Protein AF-A0A9P9JRC8-F1 (afdb_monomer)

Secondary structure (DSSP, 8-state):
---SS--EEE--S-EETHHHHTTTTSSEEEEE-GGG-TT-SS---S----EE-GGGGGT----TTHHHHHHHHHHHHHHHHHHHH--EE-TT-GGGTTS-SEEESSHHHHHHHHHHHHHHHHHHS-HHHHHHHHHHHHT--SSHHHHHHHHHHHHHHHHHSHHHHHHHHHHHTTS-------HHHH--TT-S-SPPPP---HHHHHHSSS-----

Mean predicted aligned error: 7.69 Å

InterPro domains:
  IPR001753 Enoyl-CoA hydratase/isomerase-like domain [PF00378] (42-181)
  IPR029045 ClpP/crotonase-like domain superfamily [SSF52096] (5-181)
  IPR051053 Enoyl-CoA hydratase/isomerase and chromodomain-containing protein [PTHR43684] (7-175)

Solvent-accessible surface area (backbone atoms only — not comparable to full-atom values): 12619 Å² total; per-residue (Å²): 109,88,63,77,64,89,40,76,44,58,44,82,54,66,31,50,37,66,63,37,30,65,52,53,56,41,75,43,30,35,28,38,30,79,92,62,29,88,75,72,77,86,67,96,63,91,78,54,54,34,39,30,38,34,38,55,75,73,76,44,75,84,51,71,61,29,79,65,42,46,33,74,41,37,34,60,69,31,38,50,51,39,34,75,66,21,50,68,38,47,72,84,36,77,64,45,46,64,62,52,78,49,70,31,49,40,60,82,49,18,57,59,50,51,52,51,53,52,51,47,43,73,60,75,46,50,61,50,57,55,39,52,56,50,46,52,66,77,67,50,70,84,43,71,68,52,36,49,72,55,50,50,63,41,49,57,41,43,66,72,28,68,40,46,50,36,39,55,52,17,60,80,66,76,47,81,41,77,63,72,60,44,63,96,80,62,52,36,89,62,62,78,84,64,84,81,81,78,84,73,55,78,74,60,61,58,70,72,69,70,82,82,76,92,129

pLDDT: mean 87.68, std 15.87, range [34.38, 98.19]

Foldseek 3Di:
DLDLFAFEAQDLFDAEACSQLQCLPGDAYEEAAPVQAPPPPDDPDPTARWYAHLQVVVPHDDDSCCVVRVCVQQNPVLVCVRHVVRGIDHCPDNSNHRVHPDHHNDSVVRVVVSVVVVVCCQFAHASLCVNVVVCLVVVPPPDPVSSCVQVVQQVVLVCVFPQVVQVVVCVVVVHGGDHDDDCVPGHRPCPPVDDDDDPDDPVVVVVVPPPPDDD

Organism: Fusarium solani (NCBI:txid169388)

Radius of gyration: 22.23 Å; Cα contacts (8 Å, |Δi|>4): 268; chains: 1; bounding box: 48×67×64 Å

Sequence (215 aa):
YNCYGLVIVAYNGLSVGIGMTSTLAASIRYMFSETNSAARELTIAPHKTEFGFPLSRIGITMESCSSLFLPRMVGYSNATYLLSTGKTYPAESAVLHGLFAELMPEQKDVLPRAIELAQDILTNVSLMAVHINRQLMWRNPGSAEGTHLVDSPLLYDMFGGKDHLEFKKAFFSKRKPAFNDVLSRDAPRTCPWWNELSVQTKSNMKAQGSNTSKL

Structure (mmCIF, N/CA/C/O backbone):
data_AF-A0A9P9JRC8-F1
#
_entry.id   AF-A0A9P9JRC8-F1
#
loop_
_atom_site.group_PDB
_atom_site.id
_atom_site.type_symbol
_atom_site.label_atom_id
_atom_site.label_alt_id
_atom_site.label_comp_id
_atom_site.label_asym_id
_atom_site.label_entity_id
_atom_site.label_seq_id
_atom_site.pdbx_PDB_ins_code
_atom_site.Cartn_x
_atom_site.Cartn_y
_atom_site.Cartn_z
_atom_site.occupancy
_atom_site.B_iso_or_equiv
_atom_site.auth_seq_id
_atom_site.auth_comp_id
_atom_site.auth_asym_id
_atom_site.auth_atom_id
_atom_site.pdbx_PDB_model_num
ATOM 1 N N . TYR A 1 1 ? 2.266 9.287 -0.945 1.00 71.88 1 TYR A N 1
ATOM 2 C CA . TYR A 1 1 ? 1.942 8.213 -1.915 1.00 71.88 1 TYR A CA 1
ATOM 3 C C . TYR A 1 1 ? 2.972 8.080 -3.037 1.00 71.88 1 TYR A C 1
ATOM 5 O O . TYR A 1 1 ? 3.172 6.958 -3.481 1.00 71.88 1 TYR A O 1
ATOM 13 N N . ASN A 1 2 ? 3.616 9.164 -3.495 1.00 80.19 2 ASN A N 1
ATOM 14 C CA . ASN A 1 2 ? 4.646 9.131 -4.547 1.00 80.19 2 ASN A CA 1
ATOM 15 C C . ASN A 1 2 ? 6.085 9.041 -3.993 1.00 80.19 2 ASN A C 1
ATOM 17 O O . ASN A 1 2 ? 7.017 9.577 -4.578 1.00 80.19 2 ASN A O 1
ATOM 21 N N . CYS A 1 3 ? 6.260 8.435 -2.818 1.00 80.50 3 CYS A N 1
ATOM 22 C CA . CYS A 1 3 ? 7.585 8.242 -2.236 1.00 80.50 3 CYS A CA 1
ATOM 23 C C . CYS A 1 3 ? 8.362 7.224 -3.079 1.00 80.50 3 CYS A C 1
ATOM 25 O O . CYS A 1 3 ? 7.789 6.227 -3.522 1.00 80.50 3 CYS A O 1
ATOM 27 N N . TYR A 1 4 ? 9.657 7.470 -3.284 1.00 77.44 4 TYR A N 1
ATOM 28 C CA . TYR A 1 4 ? 10.522 6.538 -4.007 1.00 77.44 4 TYR A CA 1
ATOM 29 C C . TYR A 1 4 ? 10.825 5.282 -3.189 1.00 77.44 4 TYR A C 1
ATOM 31 O O . TYR A 1 4 ? 10.836 4.186 -3.742 1.00 77.44 4 TYR A O 1
ATOM 39 N N . GLY A 1 5 ? 10.995 5.445 -1.874 1.00 81.38 5 GLY A N 1
ATOM 40 C CA . GLY A 1 5 ? 11.152 4.346 -0.928 1.00 81.38 5 GLY A CA 1
ATOM 41 C C . GLY A 1 5 ? 9.822 3.755 -0.462 1.00 81.38 5 GLY A C 1
ATOM 42 O O . GLY A 1 5 ? 8.780 4.421 -0.450 1.00 81.38 5 GLY A O 1
ATOM 43 N N . LEU A 1 6 ? 9.887 2.496 -0.034 1.00 88.00 6 LEU A N 1
ATOM 44 C CA . LEU A 1 6 ? 8.796 1.823 0.655 1.00 88.00 6 LEU A CA 1
ATOM 45 C C . LEU A 1 6 ? 8.547 2.493 2.013 1.00 88.00 6 LEU A C 1
ATOM 47 O O . LEU A 1 6 ? 9.480 2.753 2.768 1.00 88.00 6 LEU A O 1
ATOM 51 N N . VAL A 1 7 ? 7.280 2.745 2.335 1.00 93.69 7 VAL A N 1
ATOM 52 C CA . VAL A 1 7 ? 6.871 3.280 3.642 1.00 93.69 7 VAL A CA 1
ATOM 53 C C . VAL A 1 7 ? 6.179 2.169 4.422 1.00 93.69 7 VAL A C 1
ATOM 55 O O . VAL A 1 7 ? 5.137 1.677 3.976 1.00 93.69 7 VAL A O 1
ATOM 58 N N . ILE A 1 8 ? 6.757 1.793 5.563 1.00 96.12 8 ILE A N 1
ATOM 59 C CA . ILE A 1 8 ? 6.201 0.832 6.522 1.00 96.12 8 ILE A CA 1
ATOM 60 C C . ILE A 1 8 ? 5.685 1.621 7.727 1.00 96.12 8 ILE A C 1
ATOM 62 O O . ILE A 1 8 ? 6.393 2.473 8.260 1.00 96.12 8 ILE A O 1
ATOM 66 N N . VAL A 1 9 ? 4.451 1.354 8.145 1.00 96.62 9 VAL A N 1
ATOM 67 C CA . VAL A 1 9 ? 3.826 1.984 9.314 1.00 96.62 9 VAL A CA 1
ATOM 68 C C . VAL A 1 9 ? 3.656 0.933 10.401 1.00 96.62 9 VAL A C 1
ATOM 70 O O . VAL A 1 9 ? 2.952 -0.054 10.202 1.00 96.62 9 VAL A O 1
ATOM 73 N N . ALA A 1 10 ? 4.290 1.160 11.546 1.00 96.06 10 ALA A N 1
ATOM 74 C CA . ALA A 1 10 ? 4.112 0.375 12.760 1.00 96.06 10 ALA A CA 1
ATOM 75 C C . ALA A 1 10 ? 3.157 1.126 13.695 1.00 96.06 10 ALA A C 1
ATOM 77 O O . ALA A 1 10 ? 3.538 2.140 14.280 1.00 96.06 10 ALA A O 1
ATOM 78 N N . TYR A 1 11 ? 1.914 0.661 13.813 1.00 93.06 11 TYR A N 1
ATOM 79 C CA . TYR A 1 11 ? 0.963 1.229 14.762 1.00 93.06 11 TYR A CA 1
ATOM 80 C C . TYR A 1 11 ? 1.227 0.696 16.167 1.00 93.06 11 TYR A C 1
ATOM 82 O O . TYR A 1 11 ? 1.410 -0.499 16.375 1.00 93.06 11 TYR A O 1
ATOM 90 N N . ASN A 1 12 ? 1.218 1.598 17.140 1.00 84.81 12 ASN A N 1
ATOM 91 C CA . ASN A 1 12 ? 1.450 1.299 18.549 1.00 84.81 12 ASN A CA 1
ATOM 92 C C . ASN A 1 12 ? 0.197 1.505 19.417 1.00 84.81 12 ASN A C 1
ATOM 94 O O . ASN A 1 12 ? 0.308 1.485 20.636 1.00 84.81 12 ASN A O 1
ATOM 98 N N . GLY A 1 13 ? -0.979 1.724 18.823 1.00 83.31 13 GLY A N 1
ATOM 99 C CA . GLY A 1 13 ? -2.221 1.956 19.562 1.00 83.31 13 GLY A CA 1
ATOM 100 C C . GLY A 1 13 ? -3.301 2.624 18.713 1.00 83.31 13 GLY A C 1
ATOM 101 O O . GLY A 1 13 ? -3.336 2.461 17.494 1.00 83.31 13 GLY A O 1
ATOM 102 N N . LEU A 1 14 ? -4.171 3.389 19.378 1.00 87.31 14 LEU A N 1
ATOM 103 C CA . LEU A 1 14 ? -5.255 4.175 18.782 1.00 87.31 14 LEU A CA 1
ATOM 104 C C . LEU A 1 14 ? -4.792 4.963 17.546 1.00 87.31 14 LEU A C 1
ATOM 106 O O . LEU A 1 14 ? -3.873 5.778 17.619 1.00 87.31 14 LEU A O 1
ATOM 110 N N . SER A 1 15 ? -5.503 4.789 16.435 1.00 91.62 15 SER A N 1
ATOM 111 C CA . SER A 1 15 ? -5.336 5.618 15.247 1.00 91.62 15 SER A CA 1
ATOM 112 C C . SER A 1 15 ? -6.694 5.878 14.610 1.00 91.62 15 SER A C 1
ATOM 114 O O . SER A 1 15 ? -7.374 4.971 14.135 1.00 91.62 15 SER A O 1
ATOM 116 N N . VAL A 1 16 ? -7.123 7.139 14.617 1.00 93.62 16 VAL A N 1
ATOM 117 C CA . VAL A 1 16 ? -8.481 7.535 14.232 1.00 93.62 16 VAL A CA 1
ATOM 118 C C . VAL A 1 16 ? -8.433 8.802 13.383 1.00 93.62 16 VAL A C 1
ATOM 120 O O . VAL A 1 16 ? -7.632 9.705 13.632 1.00 93.62 16 VAL A O 1
ATOM 123 N N . GLY A 1 17 ? -9.294 8.880 12.365 1.00 94.12 17 GLY A N 1
ATOM 124 C CA . GLY A 1 17 ? -9.368 10.047 11.482 1.00 94.12 17 GLY A CA 1
ATOM 125 C C . GLY A 1 17 ? -8.057 10.254 10.731 1.00 94.12 17 GLY A C 1
ATOM 126 O O . GLY A 1 17 ? -7.602 9.333 10.053 1.00 94.12 17 GLY A O 1
ATOM 127 N N . ILE A 1 18 ? -7.434 11.429 10.884 1.00 94.81 18 ILE A N 1
ATOM 128 C CA . ILE A 1 18 ? -6.191 11.765 10.174 1.00 94.81 18 ILE A CA 1
ATOM 129 C C . ILE A 1 18 ? -5.036 10.805 10.488 1.00 94.81 18 ILE A C 1
ATOM 131 O O . ILE A 1 18 ? -4.207 10.539 9.618 1.00 94.81 18 ILE A O 1
ATOM 135 N N . GLY A 1 19 ? -5.011 10.215 11.689 1.00 93.56 19 GLY A N 1
ATOM 136 C CA . GLY A 1 19 ? -4.027 9.186 12.043 1.00 93.56 19 GLY A CA 1
ATOM 137 C C . GLY A 1 19 ? -4.110 7.951 11.141 1.00 93.56 19 GLY A C 1
ATOM 138 O O . GLY A 1 19 ? -3.091 7.331 10.845 1.00 93.56 19 GLY A O 1
ATOM 139 N N . MET A 1 20 ? -5.309 7.632 10.642 1.00 94.94 20 MET A N 1
ATOM 140 C CA . MET A 1 20 ? -5.513 6.551 9.678 1.00 94.94 20 MET A CA 1
ATOM 141 C C . MET A 1 20 ? -5.377 7.021 8.249 1.00 94.94 20 MET A C 1
ATOM 143 O O . MET A 1 20 ? -4.698 6.388 7.452 1.00 94.94 20 MET A O 1
ATOM 147 N N . THR A 1 21 ? -6.039 8.109 7.882 1.00 96.62 21 THR A N 1
ATOM 148 C CA . THR A 1 21 ? -6.115 8.517 6.477 1.00 96.62 21 THR A CA 1
ATOM 149 C C . THR A 1 21 ? -4.759 8.963 5.927 1.00 96.62 21 THR A C 1
ATOM 151 O O . THR A 1 21 ? -4.451 8.646 4.777 1.00 96.62 21 THR A O 1
ATOM 154 N N . SER A 1 22 ? -3.908 9.601 6.740 1.00 94.50 22 SER A N 1
ATOM 155 C CA . SER A 1 22 ? -2.562 10.038 6.331 1.00 94.50 22 SER A CA 1
ATOM 156 C C . SER A 1 22 ? -1.610 8.874 6.023 1.00 94.50 22 SER A C 1
ATOM 158 O O . SER A 1 22 ? -0.718 8.990 5.178 1.00 94.50 22 SER A O 1
ATOM 160 N N . THR A 1 23 ? -1.824 7.720 6.650 1.00 95.00 23 THR A N 1
ATOM 161 C CA . THR A 1 23 ? -0.985 6.521 6.529 1.00 95.00 23 THR A CA 1
ATOM 162 C C . THR A 1 23 ? -1.542 5.504 5.533 1.00 95.00 23 THR A C 1
ATOM 164 O O . THR A 1 23 ? -0.843 4.547 5.193 1.00 95.00 23 THR A O 1
ATOM 167 N N . LEU A 1 24 ? -2.756 5.691 4.996 1.00 95.12 24 LEU A N 1
ATOM 168 C CA . LEU A 1 24 ? -3.322 4.816 3.957 1.00 95.12 24 LEU A CA 1
ATOM 169 C C . LEU A 1 24 ? -2.418 4.750 2.712 1.00 95.12 24 LEU A C 1
ATOM 171 O O . LEU A 1 24 ? -2.252 3.700 2.098 1.00 95.12 24 LEU A O 1
ATOM 175 N N . ALA A 1 25 ? -1.739 5.843 2.373 1.00 92.94 25 ALA A N 1
ATOM 176 C CA . ALA A 1 25 ? -0.796 5.867 1.257 1.00 92.94 25 ALA A CA 1
ATOM 177 C C . ALA A 1 25 ? 0.487 5.037 1.486 1.00 92.94 25 ALA A C 1
ATOM 179 O O . ALA A 1 25 ? 1.250 4.833 0.529 1.00 92.94 25 ALA A O 1
ATOM 180 N N . ALA A 1 26 ? 0.757 4.609 2.727 1.00 93.50 26 ALA A N 1
ATOM 181 C CA . ALA A 1 26 ? 1.887 3.747 3.053 1.00 93.50 26 ALA A CA 1
ATOM 182 C C . ALA A 1 26 ? 1.749 2.379 2.380 1.00 93.50 26 ALA A C 1
ATOM 184 O O . ALA A 1 26 ? 0.658 1.960 1.987 1.00 93.50 26 ALA A O 1
ATOM 185 N N . SER A 1 27 ? 2.881 1.699 2.221 1.00 91.75 27 SER A N 1
ATOM 186 C CA . SER A 1 27 ? 2.939 0.444 1.473 1.00 91.75 27 SER A CA 1
ATOM 187 C C . SER A 1 27 ? 2.563 -0.747 2.344 1.00 91.75 27 SER A C 1
ATOM 189 O O . SER A 1 27 ? 1.823 -1.610 1.892 1.00 91.75 27 SER A O 1
ATOM 191 N N . ILE A 1 28 ? 3.045 -0.773 3.589 1.00 94.44 28 ILE A N 1
ATOM 192 C CA . ILE A 1 28 ? 2.828 -1.873 4.533 1.00 94.44 28 ILE A CA 1
ATOM 193 C C . ILE A 1 28 ? 2.457 -1.285 5.891 1.00 94.44 28 ILE A C 1
ATOM 195 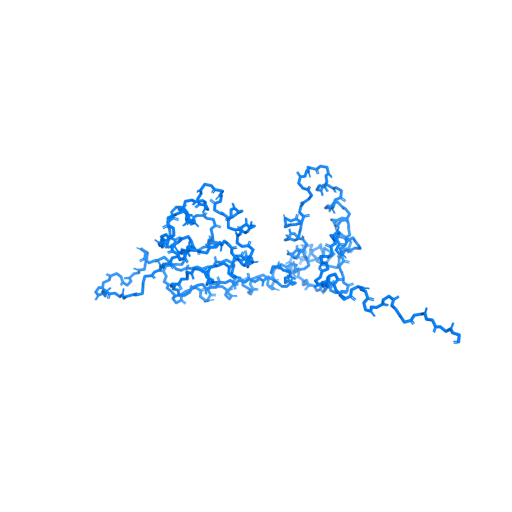O O . ILE A 1 28 ? 2.968 -0.233 6.283 1.00 94.44 28 ILE A O 1
ATOM 199 N N . ARG A 1 29 ? 1.536 -1.948 6.590 1.00 95.69 29 ARG A N 1
ATOM 200 C CA . ARG A 1 29 ? 1.027 -1.550 7.904 1.00 95.69 29 ARG A CA 1
ATOM 201 C C . ARG A 1 29 ? 1.062 -2.751 8.842 1.00 95.69 29 ARG A C 1
ATOM 203 O O . ARG A 1 29 ? 0.490 -3.784 8.506 1.00 95.69 29 ARG A O 1
ATOM 210 N N . TYR A 1 30 ? 1.683 -2.586 10.001 1.00 94.81 30 TYR A N 1
ATOM 211 C CA . TYR A 1 30 ? 1.693 -3.557 11.091 1.00 94.81 30 TYR A CA 1
ATOM 212 C C . TYR A 1 30 ? 0.999 -2.988 12.318 1.00 94.81 30 TYR A C 1
ATOM 214 O O . TYR A 1 30 ? 1.028 -1.780 12.556 1.00 94.81 30 TYR A O 1
ATOM 222 N N . MET A 1 31 ? 0.380 -3.871 13.089 1.00 91.62 31 MET A N 1
ATOM 223 C CA . MET A 1 31 ? -0.283 -3.551 14.348 1.00 91.62 31 MET A CA 1
ATOM 224 C C . MET A 1 31 ? -0.212 -4.767 15.272 1.00 91.62 31 MET A C 1
ATOM 226 O O . MET A 1 31 ? 0.131 -5.846 14.805 1.00 91.62 31 MET A O 1
ATOM 230 N N . PHE A 1 32 ? -0.510 -4.624 16.560 1.00 87.94 32 PHE A N 1
ATOM 231 C CA . PHE A 1 32 ? -0.699 -5.758 17.464 1.00 87.94 32 PHE A CA 1
ATOM 232 C C . PHE A 1 32 ? -2.184 -6.070 17.668 1.00 87.94 32 PHE A C 1
ATOM 234 O O . PHE A 1 32 ? -3.046 -5.210 17.498 1.00 87.94 32 PHE A O 1
ATOM 241 N N . SER A 1 33 ? -2.466 -7.318 18.020 1.00 82.06 33 SER A N 1
ATOM 242 C CA .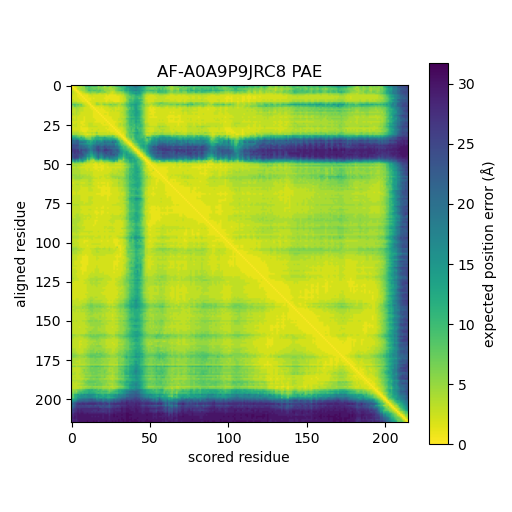 SER A 1 33 ? -3.785 -7.814 18.368 1.00 82.06 33 SER A CA 1
ATOM 243 C C . SER A 1 33 ? -3.954 -7.802 19.881 1.00 82.06 33 SER A C 1
ATOM 245 O O . SER A 1 33 ? -3.278 -8.545 20.591 1.00 82.06 33 SER A O 1
ATOM 247 N N . GLU A 1 34 ? -4.895 -7.010 20.387 1.00 69.38 34 GLU A N 1
ATOM 248 C CA . GLU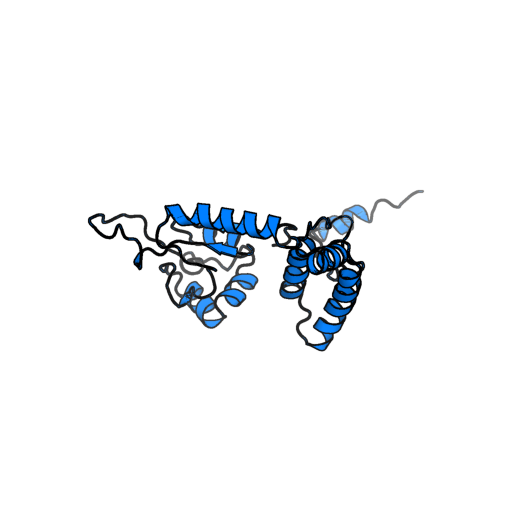 A 1 34 ? -5.207 -7.001 21.822 1.00 69.38 34 GLU A CA 1
ATOM 249 C C . GLU A 1 34 ? -5.891 -8.278 22.282 1.00 69.38 34 GLU A C 1
ATOM 251 O O . GLU A 1 34 ? -5.757 -8.673 23.440 1.00 69.38 34 GLU A O 1
ATOM 256 N N . THR A 1 35 ? -6.606 -8.961 21.388 1.00 65.19 35 THR A N 1
ATOM 257 C CA . THR A 1 35 ? -7.266 -10.222 21.742 1.00 65.19 35 THR A CA 1
ATOM 258 C C . THR A 1 35 ? -6.278 -11.358 22.015 1.00 65.19 35 THR A C 1
ATOM 260 O O . THR A 1 35 ? -6.625 -12.279 22.759 1.00 65.19 35 THR A O 1
ATOM 263 N N . ASN A 1 36 ? -5.061 -11.268 21.462 1.00 55.81 36 ASN A N 1
ATOM 264 C CA . ASN A 1 36 ? -4.024 -12.301 21.520 1.00 55.81 36 ASN A CA 1
ATOM 265 C C . ASN A 1 36 ? -2.853 -11.966 22.463 1.00 55.81 36 ASN A C 1
ATOM 267 O O . ASN A 1 36 ? -1.946 -12.784 22.608 1.00 55.81 36 ASN A O 1
ATOM 271 N N . SER A 1 37 ? -2.854 -10.799 23.115 1.00 55.25 37 SER A N 1
ATOM 272 C CA . SER A 1 37 ? -1.798 -10.430 24.063 1.00 55.25 37 SER A CA 1
ATOM 273 C C . SER A 1 37 ? -1.875 -11.273 25.342 1.00 55.25 37 SER A C 1
ATOM 275 O O . SER A 1 37 ? -2.914 -11.339 26.001 1.00 55.25 37 SER A O 1
ATOM 277 N N . ALA A 1 38 ? -0.753 -11.885 25.736 1.00 54.09 38 ALA A N 1
ATOM 278 C CA . ALA A 1 38 ? -0.641 -12.707 26.947 1.00 54.09 38 ALA A CA 1
ATOM 279 C C . ALA A 1 38 ? -0.871 -11.910 28.251 1.00 54.09 38 ALA A C 1
ATOM 281 O O . ALA A 1 38 ? -1.147 -12.488 29.298 1.00 54.09 38 ALA A O 1
ATOM 282 N N . ALA A 1 39 ? -0.841 -10.577 28.182 1.00 50.53 39 ALA A N 1
ATOM 283 C CA . ALA A 1 39 ? -1.089 -9.646 29.283 1.00 50.53 39 ALA A CA 1
ATOM 284 C C . ALA A 1 39 ? -2.584 -9.455 29.643 1.00 50.53 39 ALA A C 1
ATOM 286 O O . ALA A 1 39 ? -2.968 -8.413 30.172 1.00 50.53 39 ALA A O 1
ATOM 287 N N . ARG A 1 40 ? -3.452 -10.442 29.363 1.00 52.12 40 ARG A N 1
ATOM 288 C CA . ARG A 1 40 ? -4.893 -10.384 29.696 1.00 52.12 40 ARG A CA 1
ATOM 289 C C . ARG A 1 40 ? -5.188 -10.399 31.194 1.00 52.12 40 ARG A C 1
ATOM 291 O O . ARG A 1 40 ? -6.331 -10.152 31.582 1.00 52.12 40 ARG A O 1
ATOM 298 N N . GLU A 1 41 ? -4.203 -10.678 32.037 1.00 48.22 41 GLU A N 1
ATOM 299 C CA . GLU A 1 41 ? -4.413 -10.732 33.474 1.00 48.22 41 GLU A CA 1
ATOM 300 C C . GLU A 1 41 ? -4.199 -9.343 34.103 1.00 48.22 41 GLU A C 1
ATOM 302 O O . GLU A 1 41 ? -3.089 -8.832 34.213 1.00 48.22 41 GLU A O 1
ATOM 307 N N . LEU A 1 42 ? -5.318 -8.753 34.541 1.00 39.66 42 LEU A N 1
ATOM 308 C CA . LEU A 1 42 ? -5.412 -7.731 35.592 1.00 39.66 42 LEU A CA 1
ATOM 309 C C . LEU A 1 42 ? -5.347 -6.227 35.258 1.00 39.66 42 LEU A C 1
ATOM 311 O O . LEU A 1 42 ? -5.265 -5.436 36.196 1.00 39.66 42 LEU A O 1
ATOM 315 N N . THR A 1 43 ? -5.476 -5.772 34.005 1.00 40.94 43 THR A N 1
ATOM 316 C CA . THR A 1 43 ? -5.582 -4.315 33.753 1.00 40.94 43 THR A CA 1
ATOM 317 C C . THR A 1 43 ? -6.770 -3.954 32.865 1.00 40.94 43 THR A C 1
ATOM 319 O O . THR A 1 43 ? -6.794 -4.257 31.676 1.00 40.94 43 THR A O 1
ATOM 322 N N . ILE A 1 44 ? -7.740 -3.226 33.431 1.00 42.72 44 ILE A N 1
ATOM 323 C CA . ILE A 1 44 ? -8.642 -2.344 32.675 1.00 42.72 44 ILE A CA 1
ATOM 324 C C . ILE A 1 44 ? -7.758 -1.211 32.130 1.00 42.72 44 ILE A C 1
ATOM 326 O O . ILE A 1 44 ? -7.690 -0.126 32.702 1.00 42.72 44 ILE A O 1
ATOM 330 N N . ALA A 1 45 ? -6.968 -1.493 31.096 1.00 41.12 45 ALA A N 1
ATOM 331 C CA . ALA A 1 45 ? -6.110 -0.496 30.480 1.00 41.12 45 ALA A CA 1
ATOM 332 C C . ALA A 1 45 ? -6.965 0.377 29.540 1.00 41.12 45 ALA A C 1
ATOM 334 O O . ALA A 1 45 ? -7.715 -0.162 28.724 1.00 41.12 45 ALA A O 1
ATOM 335 N N . PRO A 1 46 ? -6.872 1.717 29.613 1.00 47.53 46 PRO A N 1
ATOM 336 C CA . PRO A 1 46 ? -7.606 2.633 28.733 1.00 47.53 46 PRO A CA 1
ATOM 337 C C . PRO A 1 46 ? -7.070 2.656 27.289 1.00 47.53 46 PRO A C 1
ATOM 339 O O . PRO A 1 46 ? -7.591 3.385 26.448 1.00 47.53 46 PRO A O 1
ATOM 342 N N . HIS A 1 47 ? -6.028 1.882 26.989 1.00 51.31 47 HIS A N 1
ATOM 343 C CA . HIS A 1 47 ? -5.400 1.812 25.677 1.00 51.31 47 HIS A CA 1
ATOM 344 C C . HIS A 1 47 ? -5.966 0.613 24.933 1.00 51.31 47 HIS A C 1
ATOM 346 O O . HIS A 1 47 ? -5.400 -0.466 25.025 1.00 51.31 47 HIS A O 1
ATOM 352 N N . LYS A 1 48 ? -7.109 0.812 24.269 1.00 65.50 48 LYS A N 1
ATOM 353 C CA . LYS A 1 48 ? -7.625 -0.138 23.286 1.00 65.50 48 LYS A CA 1
ATOM 354 C C . LYS A 1 48 ? -7.082 0.199 21.904 1.00 65.50 48 LYS A C 1
ATOM 356 O O . LYS A 1 48 ? -6.983 1.373 21.530 1.00 65.50 48 LYS A O 1
ATOM 361 N N . THR A 1 49 ? -6.778 -0.824 21.125 1.00 71.56 49 THR A N 1
ATOM 362 C CA . THR A 1 49 ? -6.552 -0.730 19.692 1.00 71.56 49 THR A CA 1
ATOM 363 C C . THR A 1 49 ? -7.867 -0.295 19.081 1.00 71.56 49 THR A C 1
ATOM 365 O O . THR A 1 49 ? -8.847 -1.030 19.029 1.00 71.56 49 THR A O 1
ATOM 368 N N . GLU A 1 50 ? -7.922 0.965 18.686 1.00 86.12 50 GLU A N 1
ATOM 369 C CA . GLU A 1 50 ? -9.127 1.556 18.139 1.00 86.12 50 GLU A CA 1
ATOM 370 C C . GLU A 1 50 ? -8.788 2.236 16.822 1.00 86.12 50 GLU A C 1
ATOM 372 O O . GLU A 1 50 ? -7.925 3.113 16.731 1.00 86.12 50 GLU A O 1
ATOM 377 N N . PHE A 1 51 ? -9.488 1.792 15.787 1.00 92.69 51 PHE A N 1
ATOM 378 C CA . PHE A 1 51 ? -9.290 2.215 14.417 1.00 92.69 51 PHE A CA 1
ATOM 379 C C . PHE A 1 51 ? -10.606 2.650 13.811 1.00 92.69 51 PHE A C 1
ATOM 381 O O . PHE A 1 51 ? -11.598 1.924 13.862 1.00 92.69 51 PHE A O 1
ATOM 388 N N . GLY A 1 52 ? -10.639 3.840 13.223 1.00 93.81 52 GLY A N 1
ATOM 389 C CA . GLY A 1 52 ? -11.887 4.354 12.680 1.00 93.81 52 GLY A CA 1
ATOM 390 C C . GLY A 1 52 ? -11.744 5.602 11.832 1.00 93.81 52 GLY A C 1
ATOM 391 O O . GLY A 1 52 ? -10.735 6.310 11.850 1.00 93.81 52 GLY A O 1
ATOM 392 N N . PHE A 1 53 ? -12.822 5.879 11.108 1.00 96.88 53 PHE A N 1
ATOM 393 C CA . PHE A 1 53 ? -12.946 6.988 10.171 1.00 96.88 53 PHE A CA 1
ATOM 394 C C . PHE A 1 53 ? -14.146 7.855 10.591 1.00 96.88 53 PHE A C 1
ATOM 396 O O . PHE A 1 53 ? -15.200 7.789 9.963 1.00 96.88 53 PHE A O 1
ATOM 403 N N . PRO A 1 54 ? -14.031 8.674 11.657 1.00 96.25 54 PRO A N 1
ATOM 404 C CA . PRO A 1 54 ? -15.162 9.363 12.285 1.00 96.25 54 PRO A CA 1
ATOM 405 C C . PRO A 1 54 ? -15.631 10.600 11.507 1.00 96.25 54 PRO A C 1
ATOM 407 O O . PRO A 1 54 ? -16.374 11.410 12.052 1.00 96.25 54 PRO A O 1
ATOM 410 N N . LEU A 1 55 ? -15.198 10.770 10.253 1.00 96.25 55 LEU A N 1
ATOM 411 C CA . LEU A 1 55 ? -15.408 11.981 9.457 1.00 96.25 55 LEU A CA 1
ATOM 412 C C . LEU A 1 55 ? -16.897 12.361 9.397 1.00 96.25 55 LEU A C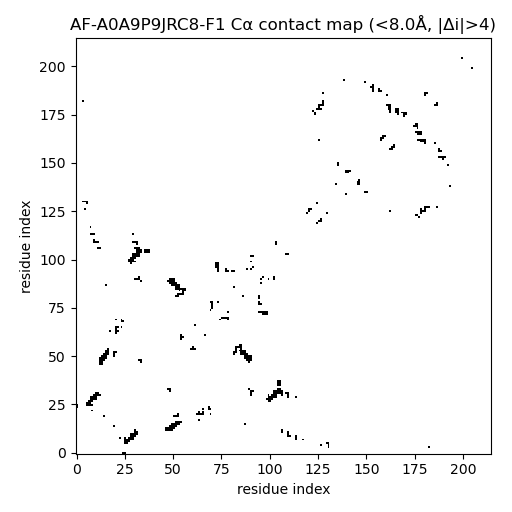 1
ATOM 414 O O . LEU A 1 55 ? -17.258 13.495 9.700 1.00 96.25 55 LEU A O 1
ATOM 418 N N . SER A 1 56 ? -17.780 11.385 9.161 1.00 96.62 56 SER A N 1
ATOM 419 C CA . SER A 1 56 ? -19.228 11.620 9.142 1.00 96.62 56 SER A CA 1
ATOM 420 C C . SER A 1 56 ? -19.822 11.971 10.511 1.00 96.62 56 SER A C 1
ATOM 422 O O . SER A 1 56 ? -20.805 12.703 10.562 1.00 96.62 56 SER A O 1
ATOM 424 N N . ARG A 1 57 ? -19.227 11.522 11.627 1.00 96.88 57 ARG A N 1
ATOM 425 C CA . ARG A 1 57 ? -19.682 11.894 12.984 1.00 96.88 57 ARG A CA 1
ATOM 426 C C . ARG A 1 57 ? -19.371 13.340 13.344 1.00 96.88 57 ARG A C 1
ATOM 428 O O . ARG A 1 57 ? -20.042 13.899 14.201 1.00 96.88 57 ARG A O 1
ATOM 435 N N . ILE A 1 58 ? -18.362 13.924 12.706 1.00 95.88 58 ILE A N 1
ATOM 436 C CA . ILE A 1 58 ? -17.965 15.321 12.913 1.00 95.88 58 ILE A CA 1
ATOM 437 C C . ILE A 1 58 ? -18.367 16.219 11.735 1.00 95.88 58 ILE A C 1
ATOM 439 O O . ILE A 1 58 ? -17.922 17.358 11.651 1.00 95.88 58 ILE A O 1
ATOM 443 N N . GLY A 1 59 ? -19.212 15.718 10.826 1.00 96.12 59 GLY A N 1
ATOM 444 C CA . GLY A 1 59 ? -19.764 16.504 9.723 1.00 96.12 59 GLY A CA 1
ATOM 445 C C . GLY A 1 59 ? -18.758 16.885 8.634 1.00 96.12 59 GLY A C 1
ATOM 446 O O . GLY A 1 59 ? -18.974 17.877 7.944 1.00 96.12 59 GLY A O 1
ATOM 447 N N . ILE A 1 60 ? -17.672 16.122 8.461 1.00 96.44 60 ILE A N 1
ATOM 448 C CA . ILE A 1 60 ? -16.672 16.370 7.411 1.00 96.44 60 ILE A CA 1
ATOM 449 C C . ILE A 1 60 ? -16.622 15.230 6.389 1.00 96.44 60 ILE A C 1
ATOM 451 O O . ILE A 1 60 ? -17.022 14.096 6.653 1.00 96.44 60 ILE A O 1
ATOM 455 N N . THR A 1 61 ? -16.118 15.546 5.196 1.00 97.19 61 THR A N 1
ATOM 456 C CA . THR A 1 61 ? -15.918 14.576 4.111 1.00 97.19 61 THR A CA 1
ATOM 457 C C . THR A 1 61 ? -14.545 13.904 4.185 1.00 97.19 61 THR A C 1
ATOM 459 O O . THR A 1 61 ? -13.685 14.307 4.965 1.00 97.19 61 THR A O 1
ATOM 462 N N . MET A 1 62 ? -14.339 12.885 3.348 1.00 97.31 62 MET A N 1
ATOM 463 C CA . MET A 1 62 ? -13.064 12.188 3.168 1.00 97.31 62 MET A CA 1
ATOM 464 C C . MET A 1 62 ? -11.931 13.155 2.800 1.00 97.31 62 MET A C 1
ATOM 466 O O . MET A 1 62 ? -12.072 13.971 1.892 1.00 97.31 62 MET A O 1
ATOM 470 N N . GLU A 1 63 ? -10.783 13.018 3.460 1.00 96.62 63 GLU A N 1
ATOM 471 C CA . GLU A 1 63 ? -9.572 13.808 3.196 1.00 96.62 63 GLU A CA 1
ATOM 472 C C . GLU A 1 63 ? -8.335 12.901 3.030 1.00 96.62 63 GLU A C 1
ATOM 474 O O . GLU A 1 63 ? -8.483 11.682 2.934 1.00 96.62 63 GLU A O 1
ATOM 479 N N . SER A 1 64 ? -7.127 13.465 2.888 1.00 96.00 64 SER A N 1
ATOM 480 C CA . SER A 1 64 ? -5.865 12.715 2.695 1.00 96.00 64 SER A CA 1
ATOM 481 C C . SER A 1 64 ? -5.923 11.634 1.602 1.00 96.00 64 SER A C 1
ATOM 483 O O . SER A 1 64 ? -5.312 10.570 1.703 1.00 96.00 64 SER A O 1
ATOM 485 N N . CYS A 1 65 ? -6.696 11.891 0.539 1.00 95.38 65 CYS A N 1
ATOM 486 C CA . CYS A 1 65 ? -6.963 10.943 -0.549 1.00 95.38 65 CYS A CA 1
ATOM 487 C C . CYS A 1 65 ? -7.567 9.603 -0.077 1.00 95.38 65 CYS A C 1
ATOM 489 O O . CYS A 1 65 ? -7.501 8.599 -0.789 1.00 95.38 65 CYS A O 1
ATOM 491 N N . SER A 1 66 ? -8.175 9.559 1.110 1.00 96.81 66 SER A N 1
ATOM 492 C CA . SER A 1 66 ? -8.767 8.345 1.679 1.00 96.81 66 SER A CA 1
ATOM 493 C C . SER A 1 66 ? -9.883 7.769 0.807 1.00 96.81 66 SER A C 1
ATOM 495 O O . SER A 1 66 ? -10.059 6.554 0.796 1.00 96.81 66 SER A O 1
ATOM 497 N N . SER A 1 67 ? -10.573 8.591 0.009 1.00 97.00 67 SER A N 1
ATOM 498 C CA . SER A 1 67 ? -11.570 8.141 -0.978 1.00 97.00 67 SER A CA 1
ATOM 499 C C . SER A 1 67 ? -10.970 7.285 -2.097 1.00 97.00 67 SER A C 1
ATOM 501 O O . SER A 1 67 ? -11.660 6.447 -2.671 1.00 97.00 67 SER A O 1
ATOM 503 N N . LEU A 1 68 ? -9.674 7.444 -2.377 1.00 94.94 68 LEU A N 1
ATOM 504 C CA . LEU A 1 68 ? -8.921 6.583 -3.284 1.00 94.94 68 LEU A CA 1
ATOM 505 C C . LEU A 1 68 ? -8.422 5.327 -2.558 1.00 94.94 68 LEU A C 1
ATOM 507 O O . LEU A 1 68 ? -8.547 4.218 -3.080 1.00 94.94 68 LEU A O 1
ATOM 511 N N . PHE A 1 69 ? -7.816 5.510 -1.384 1.00 95.62 69 PHE A N 1
ATOM 512 C CA . PHE A 1 69 ? -7.048 4.460 -0.721 1.00 95.62 69 PHE A CA 1
ATOM 513 C C . PHE A 1 69 ? -7.903 3.470 0.072 1.00 95.62 69 PHE A C 1
ATOM 515 O O . PHE A 1 69 ? -7.711 2.266 -0.074 1.00 95.62 69 PHE A O 1
ATOM 522 N N . LEU A 1 70 ? -8.844 3.947 0.890 1.00 96.75 70 LEU A N 1
ATOM 523 C CA . LEU A 1 70 ? -9.598 3.091 1.808 1.00 96.75 70 LEU A CA 1
ATOM 524 C C . LEU A 1 70 ? -10.417 2.020 1.064 1.00 96.75 70 LEU A C 1
ATOM 526 O O . LEU A 1 70 ? -10.243 0.840 1.378 1.00 96.75 70 LEU A O 1
ATOM 530 N N . PRO A 1 71 ? -11.226 2.350 0.032 1.00 96.44 71 PRO A N 1
ATOM 531 C CA . PRO A 1 71 ? -12.009 1.336 -0.679 1.00 96.44 71 PRO A CA 1
ATOM 532 C C . PRO A 1 71 ? -11.156 0.287 -1.399 1.00 96.44 71 PRO A C 1
ATOM 534 O O . PRO A 1 71 ? -11.614 -0.834 -1.594 1.00 96.44 71 PRO A O 1
ATOM 537 N N . ARG A 1 72 ? -9.914 0.620 -1.776 1.00 94.69 72 ARG A N 1
ATOM 538 C CA . ARG A 1 72 ? -8.975 -0.328 -2.400 1.00 94.69 72 ARG A CA 1
ATOM 539 C C . ARG A 1 72 ? -8.386 -1.336 -1.415 1.00 94.69 72 ARG A C 1
ATOM 541 O O . ARG A 1 72 ? -7.885 -2.360 -1.859 1.00 94.69 72 ARG A O 1
ATOM 548 N N . MET A 1 73 ? -8.423 -1.050 -0.113 1.00 94.81 73 MET A N 1
ATOM 549 C CA . MET A 1 73 ? -7.884 -1.942 0.921 1.00 94.81 73 MET A CA 1
ATOM 550 C C . MET A 1 73 ? -8.961 -2.832 1.520 1.00 94.81 73 MET A C 1
ATOM 552 O O . MET A 1 73 ? -8.778 -4.039 1.599 1.00 94.81 73 MET A O 1
ATOM 556 N N . VAL A 1 74 ? -10.087 -2.239 1.926 1.00 96.81 74 VAL A N 1
ATOM 557 C CA . VAL A 1 74 ? -11.144 -2.961 2.656 1.00 96.81 74 VAL A CA 1
ATOM 558 C C . VAL A 1 74 ? -12.365 -3.283 1.788 1.00 96.81 74 VAL A C 1
ATOM 560 O O . VAL A 1 74 ? -13.304 -3.924 2.253 1.00 96.81 74 VAL A O 1
ATOM 563 N N . GLY A 1 75 ? -12.377 -2.842 0.527 1.00 97.38 75 GLY A N 1
ATOM 564 C CA . GLY A 1 75 ? -13.532 -2.925 -0.366 1.00 97.38 75 GLY A CA 1
ATOM 565 C C . GLY A 1 75 ? -14.544 -1.796 -0.142 1.00 97.38 75 GLY A C 1
ATOM 566 O O . GLY A 1 75 ? -14.632 -1.207 0.937 1.00 97.38 75 GLY A O 1
ATOM 567 N N . TYR A 1 76 ? -15.346 -1.497 -1.170 1.00 97.69 76 TYR A N 1
ATOM 568 C CA . TYR A 1 76 ? -16.339 -0.414 -1.112 1.00 97.69 76 TYR A CA 1
ATOM 569 C C . TYR A 1 76 ? -17.376 -0.613 0.000 1.00 97.69 76 TYR A C 1
ATOM 571 O O . TYR A 1 76 ? -17.685 0.342 0.703 1.00 97.69 76 TYR A O 1
ATOM 579 N N . SER A 1 77 ? -17.861 -1.842 0.211 1.00 97.88 77 SER A N 1
ATOM 580 C CA . SER A 1 77 ? -18.870 -2.132 1.241 1.00 97.88 77 SER A CA 1
ATOM 581 C C . SER A 1 77 ? -18.380 -1.781 2.649 1.00 97.88 77 SER A C 1
ATOM 583 O O . SER A 1 77 ? -19.036 -1.028 3.369 1.00 97.88 77 SER A O 1
ATOM 585 N N . ASN A 1 78 ? -17.196 -2.270 3.032 1.00 98.00 78 ASN A N 1
ATOM 586 C CA . ASN A 1 78 ? -16.625 -1.969 4.344 1.00 98.00 78 ASN A CA 1
ATOM 587 C C . ASN A 1 78 ? -16.247 -0.493 4.462 1.00 98.00 78 ASN A C 1
ATOM 589 O O . ASN A 1 78 ? -16.512 0.113 5.496 1.00 98.00 78 ASN A O 1
ATOM 593 N N . ALA A 1 79 ? -15.685 0.112 3.409 1.00 97.75 79 ALA A N 1
ATOM 594 C CA . ALA A 1 79 ? -15.358 1.535 3.412 1.00 97.75 79 ALA A CA 1
ATOM 595 C C . ALA A 1 79 ? -16.605 2.397 3.667 1.00 97.75 79 ALA A C 1
ATOM 597 O O . ALA A 1 79 ? -16.581 3.255 4.550 1.00 97.75 79 ALA A O 1
ATOM 598 N N . THR A 1 80 ? -17.711 2.132 2.965 1.00 97.75 80 THR A N 1
ATOM 599 C CA . THR A 1 80 ? -18.992 2.814 3.192 1.00 97.75 80 THR A CA 1
ATOM 600 C C . THR A 1 80 ? -19.494 2.585 4.613 1.00 97.75 80 THR A C 1
ATOM 602 O O . THR A 1 80 ? -19.834 3.549 5.287 1.00 97.75 80 THR A O 1
ATOM 605 N N . TYR A 1 81 ? -19.477 1.350 5.119 1.00 97.94 81 TYR A N 1
ATOM 606 C CA . TYR A 1 81 ? -19.904 1.052 6.490 1.00 97.94 81 TYR A CA 1
ATOM 607 C C . TYR A 1 81 ? -19.084 1.805 7.556 1.00 97.94 81 TYR A C 1
ATOM 609 O O . TYR A 1 81 ? -19.648 2.419 8.471 1.00 97.94 81 TYR A O 1
ATOM 617 N N . LEU A 1 82 ? -17.754 1.797 7.430 1.00 97.44 82 LEU A N 1
ATOM 618 C CA . LEU A 1 82 ? -16.838 2.499 8.331 1.00 97.44 82 LEU A CA 1
ATOM 619 C C . LEU A 1 82 ? -17.123 4.004 8.351 1.00 97.44 82 LEU A C 1
ATOM 621 O O . LEU A 1 82 ? -17.235 4.589 9.427 1.00 97.44 82 LEU A O 1
ATOM 625 N N . LEU A 1 83 ? -17.283 4.616 7.174 1.00 97.50 83 LEU A N 1
ATOM 626 C CA . LEU A 1 83 ? -17.531 6.052 7.036 1.00 97.50 83 LEU A CA 1
ATOM 627 C C . LEU A 1 83 ? -18.931 6.433 7.523 1.00 97.50 83 LEU A C 1
ATOM 629 O O . LEU A 1 83 ? -19.060 7.339 8.336 1.00 97.50 83 LEU A O 1
ATOM 633 N N . SER A 1 84 ? -19.970 5.708 7.100 1.00 97.44 84 SER A N 1
ATOM 634 C CA . SER A 1 84 ? -21.361 6.000 7.469 1.00 97.44 84 SER A CA 1
ATOM 635 C C . SER A 1 84 ? -21.616 5.861 8.969 1.00 97.44 84 SER A C 1
ATOM 637 O O . SER A 1 84 ? -22.383 6.637 9.532 1.00 97.44 84 SER A O 1
ATOM 639 N N . THR A 1 85 ? -20.983 4.892 9.639 1.00 97.00 85 THR A N 1
ATOM 640 C CA . THR A 1 85 ? -21.126 4.733 11.097 1.00 97.00 85 THR A CA 1
ATOM 641 C C . THR A 1 85 ? -20.189 5.649 11.886 1.00 97.00 85 THR A C 1
ATOM 643 O O . THR A 1 85 ? -20.506 6.023 13.022 1.00 97.00 85 THR A O 1
ATOM 646 N N . GLY A 1 86 ? -19.016 5.959 11.322 1.00 95.94 86 GLY A N 1
ATOM 647 C CA . GLY A 1 86 ? -17.915 6.672 11.969 1.00 95.94 86 GLY A CA 1
ATOM 648 C C . GLY A 1 86 ? -17.430 6.035 13.277 1.00 95.94 86 GLY A C 1
ATOM 649 O O . GLY A 1 86 ? -16.834 6.720 14.107 1.00 95.94 86 GLY A O 1
ATOM 650 N N . LYS A 1 87 ? -17.744 4.754 13.512 1.00 95.56 87 LYS A N 1
ATOM 651 C CA . LYS A 1 87 ? -17.348 4.005 14.714 1.00 95.56 87 LYS A CA 1
ATOM 652 C C . LYS A 1 87 ? -15.862 3.635 14.664 1.00 95.56 87 LYS A C 1
ATOM 654 O O . LYS A 1 87 ? -15.276 3.544 13.585 1.00 95.56 87 LYS A O 1
ATOM 659 N N . THR A 1 88 ? -15.282 3.405 15.839 1.00 93.62 88 THR A N 1
ATOM 660 C CA . THR A 1 88 ? -13.977 2.758 15.991 1.00 93.62 88 THR A CA 1
ATOM 661 C C . THR A 1 88 ? -14.153 1.250 16.151 1.00 93.62 88 THR A C 1
ATOM 663 O O . THR A 1 88 ? -15.189 0.778 16.626 1.00 93.62 88 THR A O 1
ATOM 666 N N . TYR A 1 89 ? -13.152 0.497 15.707 1.00 92.38 89 TYR A N 1
ATOM 667 C CA . TYR A 1 89 ? -13.120 -0.959 15.728 1.00 92.38 89 TYR A CA 1
ATOM 668 C C . TYR A 1 89 ? -11.728 -1.449 16.146 1.00 92.38 89 TYR A C 1
ATOM 670 O O . TYR A 1 89 ? -10.742 -0.766 15.855 1.00 92.38 89 TYR A O 1
ATOM 678 N N . PRO A 1 90 ? -11.637 -2.626 16.785 1.00 91.56 90 PRO A N 1
ATOM 679 C CA . PRO A 1 90 ? -10.357 -3.273 17.055 1.00 91.56 90 PRO A CA 1
ATOM 680 C C . PRO A 1 90 ? -9.682 -3.732 15.757 1.00 91.56 90 PRO A C 1
ATOM 682 O O . PRO A 1 90 ? -10.355 -3.908 14.736 1.00 91.56 90 PRO A O 1
ATOM 685 N N . ALA A 1 91 ? -8.358 -3.912 15.786 1.00 90.81 91 ALA A N 1
ATOM 686 C CA . ALA A 1 91 ? -7.532 -4.184 14.601 1.00 90.81 91 ALA A CA 1
ATOM 687 C C . ALA A 1 91 ? -7.976 -5.434 13.815 1.00 90.81 91 ALA A C 1
ATOM 689 O O . ALA A 1 91 ? -7.892 -5.472 12.589 1.00 90.81 91 ALA A O 1
ATOM 690 N N . GLU A 1 92 ? -8.469 -6.441 14.530 1.00 90.56 92 GLU A N 1
ATOM 691 C CA . GLU A 1 92 ? -8.896 -7.758 14.049 1.00 90.56 92 GLU A CA 1
ATOM 692 C C . GLU A 1 92 ? -10.304 -7.739 13.443 1.00 90.56 92 GLU A C 1
ATOM 694 O O . GLU A 1 92 ? -10.779 -8.746 12.916 1.00 90.56 92 GLU A O 1
ATOM 699 N N . SER A 1 93 ? -11.006 -6.609 13.542 1.00 92.50 93 SER A N 1
ATOM 700 C CA . SER A 1 93 ? -12.370 -6.485 13.049 1.00 92.50 93 SER A CA 1
ATOM 701 C C . SER A 1 93 ? -12.446 -6.769 11.550 1.00 92.50 93 SER A C 1
ATOM 703 O O . SER A 1 93 ? -11.696 -6.203 10.755 1.00 92.50 93 SER A O 1
ATOM 705 N N . ALA A 1 94 ? -13.422 -7.583 11.139 1.00 94.38 94 ALA A N 1
ATOM 706 C CA . ALA A 1 94 ? -13.607 -7.977 9.741 1.00 94.38 94 ALA A CA 1
ATOM 707 C C . ALA A 1 94 ? -13.792 -6.780 8.788 1.00 94.38 94 ALA A C 1
ATOM 709 O O . ALA A 1 94 ? -13.417 -6.855 7.620 1.00 94.38 94 ALA A O 1
ATOM 710 N N . VAL A 1 95 ? -14.319 -5.652 9.281 1.00 94.94 95 VAL A N 1
ATOM 711 C CA . VAL A 1 95 ? -14.473 -4.425 8.477 1.00 94.94 95 VAL A CA 1
ATOM 712 C C . VAL A 1 95 ? -13.145 -3.712 8.192 1.00 94.94 95 VAL A C 1
ATOM 714 O O . VAL A 1 95 ? -13.096 -2.859 7.311 1.00 94.94 95 VAL A O 1
ATOM 717 N N . LEU A 1 96 ? -12.071 -4.062 8.906 1.00 94.56 96 LEU A N 1
ATOM 718 C CA . LEU A 1 96 ? -10.701 -3.586 8.681 1.00 94.56 96 LEU A CA 1
ATOM 719 C C . LEU A 1 96 ? -9.819 -4.635 7.988 1.00 94.56 96 LEU A C 1
ATOM 721 O O . LEU A 1 96 ? -8.630 -4.392 7.770 1.00 94.56 96 LEU A O 1
ATOM 725 N N . HIS A 1 97 ? -10.377 -5.791 7.620 1.00 92.06 97 HIS A N 1
ATOM 726 C CA . HIS A 1 97 ? -9.631 -6.836 6.931 1.00 92.06 97 HIS A CA 1
ATOM 727 C C . HIS A 1 97 ? -9.039 -6.305 5.613 1.00 92.06 97 HIS A C 1
ATOM 729 O O . HIS A 1 97 ? -9.732 -5.661 4.825 1.00 92.06 97 HIS A O 1
ATOM 735 N N . GLY A 1 98 ? -7.742 -6.551 5.398 1.00 90.62 98 GLY A N 1
ATOM 736 C CA . GLY A 1 98 ? -6.964 -6.011 4.275 1.00 90.62 98 GLY A CA 1
ATOM 737 C C . GLY A 1 98 ? -6.207 -4.710 4.576 1.00 90.62 98 GLY A C 1
ATOM 738 O O . GLY A 1 98 ? -5.404 -4.265 3.756 1.00 90.62 98 GLY A O 1
ATOM 739 N N . LEU A 1 99 ? -6.413 -4.093 5.746 1.00 94.31 99 LEU A N 1
ATOM 740 C CA . LEU A 1 99 ? -5.740 -2.843 6.112 1.00 94.31 99 LEU A CA 1
ATOM 741 C C . LEU A 1 99 ? -4.337 -3.046 6.705 1.00 94.31 99 LEU A C 1
ATOM 743 O O . LEU A 1 99 ? -3.432 -2.254 6.412 1.00 94.31 99 LEU A O 1
ATOM 747 N N . PHE A 1 100 ? -4.171 -4.091 7.518 1.00 95.06 100 PHE A N 1
ATOM 748 C CA . PHE A 1 100 ? -2.915 -4.496 8.154 1.00 95.06 100 PHE A CA 1
ATOM 749 C C . PHE A 1 100 ? -2.356 -5.737 7.455 1.00 95.06 100 PHE A C 1
ATOM 751 O O . PHE A 1 100 ? -3.106 -6.656 7.136 1.00 95.06 100 PHE A O 1
ATOM 758 N N . ALA A 1 101 ? -1.045 -5.760 7.218 1.00 94.19 101 ALA A N 1
ATOM 759 C CA . ALA A 1 101 ? -0.359 -6.897 6.611 1.00 94.19 101 ALA A CA 1
ATOM 760 C C . ALA A 1 101 ? -0.200 -8.065 7.596 1.00 94.19 101 ALA A C 1
ATOM 762 O O . ALA A 1 101 ? -0.261 -9.221 7.197 1.00 94.19 101 ALA A O 1
ATOM 763 N N . GLU A 1 102 ? -0.001 -7.754 8.878 1.00 93.19 102 GLU A N 1
ATOM 764 C CA . GLU A 1 102 ? 0.171 -8.732 9.952 1.00 93.19 102 GLU A CA 1
ATOM 765 C C . GLU A 1 102 ? -0.244 -8.093 11.285 1.00 93.19 102 GLU A C 1
ATOM 767 O O . GLU A 1 102 ? -0.060 -6.883 11.482 1.00 93.19 102 GLU A O 1
ATOM 772 N N . LEU A 1 103 ? -0.804 -8.907 12.183 1.00 92.69 103 LEU A N 1
ATOM 773 C CA . LEU A 1 103 ? -1.165 -8.518 13.544 1.00 92.69 103 LEU A CA 1
ATOM 774 C C . LEU A 1 103 ? -0.269 -9.267 14.536 1.00 92.69 103 LEU A C 1
ATOM 776 O O . LEU A 1 103 ? -0.307 -10.493 14.600 1.00 92.69 103 LEU A O 1
ATOM 780 N N . MET A 1 104 ? 0.545 -8.533 15.290 1.00 91.81 104 MET A N 1
ATOM 781 C CA . MET A 1 104 ? 1.481 -9.081 16.273 1.00 91.81 104 MET A CA 1
ATOM 782 C C . MET A 1 104 ? 0.768 -9.505 17.560 1.00 91.81 104 MET A C 1
ATOM 784 O O . MET A 1 104 ? -0.255 -8.914 17.896 1.00 91.81 104 MET A O 1
ATOM 788 N N . PRO A 1 105 ? 1.308 -10.457 18.337 1.00 87.00 105 PRO A N 1
ATOM 789 C CA . PRO A 1 105 ? 0.739 -10.812 19.637 1.00 87.00 105 PRO A CA 1
ATOM 790 C C . PRO A 1 105 ? 0.813 -9.674 20.663 1.00 87.00 105 PRO A C 1
ATOM 792 O O . PRO A 1 105 ? -0.155 -9.445 21.388 1.00 87.00 105 PRO A O 1
ATOM 795 N N . GLU A 1 106 ? 1.934 -8.946 20.728 1.00 87.56 106 GLU A N 1
ATOM 796 C CA . GLU A 1 106 ? 2.145 -7.875 21.707 1.00 87.56 106 GLU A CA 1
ATOM 797 C C . GLU A 1 106 ? 2.592 -6.560 21.046 1.00 87.56 106 GLU A C 1
ATOM 799 O O . GLU A 1 106 ? 3.273 -6.536 20.020 1.00 87.56 106 GLU A O 1
ATOM 804 N N . GLN A 1 107 ? 2.240 -5.426 21.663 1.00 89.25 107 GLN A N 1
ATOM 805 C CA . GLN A 1 107 ? 2.568 -4.085 21.154 1.00 89.25 107 GLN A CA 1
ATOM 806 C C . GLN A 1 107 ? 4.074 -3.867 20.954 1.00 89.25 107 GLN A C 1
ATOM 808 O O . GLN A 1 107 ? 4.492 -3.233 19.983 1.00 89.25 107 GLN A O 1
ATOM 813 N N . LYS A 1 108 ? 4.896 -4.390 21.871 1.00 90.75 108 LYS A N 1
ATOM 814 C CA . LYS A 1 108 ? 6.359 -4.250 21.823 1.00 90.75 108 LYS A CA 1
ATOM 815 C C . LYS A 1 108 ? 6.989 -4.945 20.609 1.00 90.75 108 LYS A C 1
ATOM 817 O O . LYS A 1 108 ? 8.100 -4.580 20.239 1.00 90.75 108 LYS A O 1
ATOM 822 N N . ASP A 1 109 ? 6.283 -5.885 19.978 1.00 91.69 109 ASP A N 1
ATOM 823 C CA . ASP A 1 109 ? 6.798 -6.677 18.856 1.00 91.69 109 ASP A CA 1
ATOM 824 C C . ASP A 1 109 ? 6.592 -5.975 17.503 1.00 91.69 109 ASP A C 1
ATOM 826 O O . ASP A 1 109 ? 7.275 -6.287 16.527 1.00 91.69 109 ASP A O 1
ATOM 830 N N . VAL A 1 110 ? 5.702 -4.975 17.433 1.00 93.81 110 VAL A N 1
ATOM 831 C CA . VAL A 1 110 ? 5.331 -4.313 16.169 1.00 93.81 110 VAL A CA 1
ATOM 832 C C . VAL A 1 110 ? 6.514 -3.587 15.526 1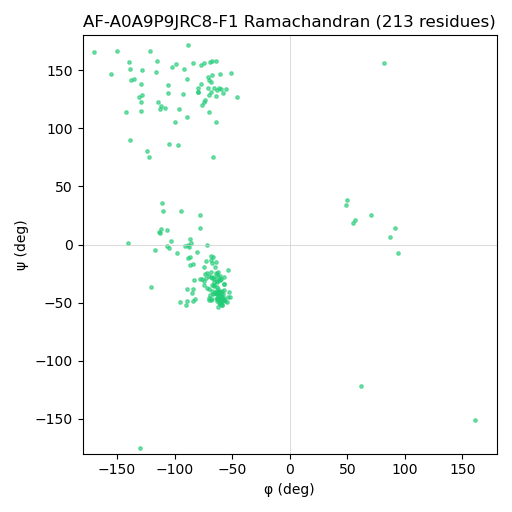.00 93.81 110 VAL A C 1
ATOM 834 O O . VAL A 1 110 ? 6.766 -3.745 14.331 1.00 93.81 110 VAL A O 1
ATOM 837 N N . LEU A 1 111 ? 7.251 -2.783 16.298 1.00 95.19 111 LEU A N 1
ATOM 838 C CA . LEU A 1 111 ? 8.395 -2.037 15.767 1.00 95.19 111 LEU A CA 1
ATOM 839 C C . LEU A 1 111 ? 9.564 -2.962 15.375 1.00 95.19 111 LEU A C 1
ATOM 841 O O . LEU A 1 111 ? 10.054 -2.812 14.253 1.00 95.19 111 LEU A O 1
ATOM 845 N N . PRO A 1 112 ? 9.995 -3.928 16.215 1.00 96.25 112 PRO A N 1
ATOM 846 C CA . PRO A 1 112 ? 10.979 -4.931 15.814 1.00 96.25 112 PRO A CA 1
ATOM 847 C C . PRO A 1 112 ? 10.607 -5.642 14.513 1.00 96.25 112 PRO A C 1
ATOM 849 O O . PRO A 1 112 ? 11.441 -5.714 13.614 1.00 96.25 112 PRO A O 1
ATOM 852 N N . ARG A 1 113 ? 9.346 -6.068 14.357 1.00 96.31 113 ARG A N 1
ATOM 853 C CA . ARG A 1 113 ? 8.877 -6.728 13.132 1.00 96.31 113 ARG A CA 1
ATOM 854 C C . ARG A 1 113 ? 8.956 -5.820 11.904 1.00 96.31 113 ARG A C 1
ATOM 856 O O . ARG A 1 113 ? 9.387 -6.249 10.836 1.00 96.31 113 ARG A O 1
ATOM 863 N N . ALA A 1 114 ? 8.578 -4.549 12.047 1.00 96.38 114 ALA A N 1
ATOM 864 C CA . ALA A 1 114 ? 8.688 -3.568 10.969 1.00 96.38 114 ALA A CA 1
ATOM 865 C C . ALA A 1 114 ? 10.145 -3.345 10.524 1.00 96.38 114 ALA A C 1
ATOM 867 O O . ALA A 1 114 ? 10.410 -3.226 9.326 1.00 96.38 114 ALA A O 1
ATOM 868 N N . ILE A 1 115 ? 11.083 -3.305 11.477 1.00 97.12 115 ILE A N 1
ATOM 869 C CA . ILE A 1 115 ? 12.521 -3.171 11.207 1.00 97.12 115 ILE A CA 1
ATOM 870 C C . ILE A 1 115 ? 13.071 -4.438 10.550 1.00 97.12 115 ILE A C 1
ATOM 872 O O . ILE A 1 115 ? 13.817 -4.331 9.580 1.00 97.12 115 ILE A O 1
ATOM 876 N N . GLU A 1 116 ? 12.686 -5.616 11.036 1.00 97.44 116 GLU A N 1
ATOM 877 C CA . GLU A 1 116 ? 13.080 -6.903 10.457 1.00 97.44 116 GLU A CA 1
ATOM 878 C C . GLU A 1 116 ? 12.667 -6.988 8.983 1.00 97.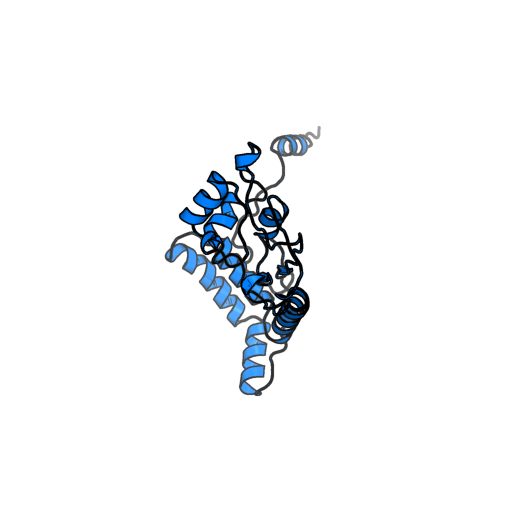44 116 GLU A C 1
ATOM 880 O O . GLU A 1 116 ? 13.498 -7.274 8.123 1.00 97.44 116 GLU A O 1
ATOM 885 N N . LEU A 1 117 ? 11.415 -6.636 8.666 1.00 96.75 117 LEU A N 1
ATOM 886 C CA . LEU A 1 117 ? 10.950 -6.566 7.282 1.00 96.75 117 LEU A CA 1
ATOM 887 C C . LEU A 1 117 ? 11.763 -5.554 6.463 1.00 96.75 117 LEU A C 1
ATOM 889 O O . LEU A 1 117 ? 12.143 -5.839 5.329 1.00 96.75 117 LEU A O 1
ATOM 893 N N . ALA A 1 118 ? 12.029 -4.364 7.006 1.00 96.06 118 ALA A N 1
ATOM 894 C CA . ALA A 1 118 ? 12.825 -3.362 6.302 1.00 96.06 118 ALA A CA 1
ATOM 895 C C . ALA A 1 118 ? 14.236 -3.887 5.978 1.00 96.06 118 ALA A C 1
ATOM 897 O O . ALA A 1 118 ? 14.725 -3.687 4.867 1.00 96.06 118 ALA A O 1
ATOM 898 N N . GLN A 1 119 ? 14.876 -4.584 6.919 1.00 96.62 119 GLN A N 1
ATOM 899 C CA . GLN A 1 119 ? 16.193 -5.197 6.735 1.00 96.62 119 GLN A CA 1
ATOM 900 C C . GLN A 1 119 ? 16.164 -6.327 5.704 1.00 96.62 119 GLN A C 1
ATOM 902 O O . GLN A 1 119 ? 17.061 -6.400 4.860 1.00 96.62 119 GLN A O 1
ATOM 907 N N . ASP A 1 120 ? 15.134 -7.173 5.736 1.00 96.00 120 ASP A N 1
ATOM 908 C CA . ASP A 1 120 ? 14.932 -8.226 4.742 1.00 96.00 120 ASP A CA 1
ATOM 909 C C . ASP A 1 120 ? 14.819 -7.637 3.330 1.00 96.00 120 ASP A C 1
ATOM 911 O O . ASP A 1 120 ? 15.554 -8.041 2.427 1.00 96.00 120 ASP A O 1
ATOM 915 N N . ILE A 1 121 ? 13.994 -6.600 3.163 1.00 95.06 121 ILE A N 1
ATOM 916 C CA . ILE A 1 121 ? 13.809 -5.909 1.883 1.00 95.06 121 ILE A CA 1
ATOM 917 C C . ILE A 1 121 ? 15.121 -5.291 1.397 1.00 95.06 121 ILE A C 1
ATOM 919 O O . ILE A 1 121 ? 15.497 -5.494 0.244 1.00 95.06 121 ILE A O 1
ATOM 923 N N . LEU A 1 122 ? 15.847 -4.581 2.265 1.00 93.12 122 LEU A N 1
ATOM 924 C CA . LEU A 1 122 ? 17.134 -3.971 1.911 1.00 93.12 122 LEU A CA 1
ATOM 925 C C . LEU A 1 122 ? 18.199 -5.004 1.519 1.00 93.12 122 LEU A C 1
ATOM 927 O O . LEU A 1 122 ? 19.098 -4.687 0.746 1.00 93.12 122 LEU A O 1
ATOM 931 N N . THR A 1 123 ? 18.109 -6.225 2.047 1.00 93.38 123 THR A N 1
ATOM 932 C CA . THR A 1 123 ? 19.097 -7.284 1.802 1.00 93.38 123 THR A CA 1
ATOM 933 C C . THR A 1 123 ? 18.758 -8.122 0.575 1.00 93.38 123 THR A C 1
ATOM 935 O O . THR A 1 123 ? 19.657 -8.558 -0.143 1.00 93.38 123 THR A O 1
ATOM 938 N N . ASN A 1 124 ? 17.475 -8.409 0.357 1.00 94.75 124 ASN A N 1
ATOM 939 C CA . ASN A 1 124 ? 17.050 -9.481 -0.541 1.00 94.75 124 ASN A CA 1
ATOM 940 C C . ASN A 1 124 ? 16.239 -8.989 -1.750 1.00 94.75 124 ASN A C 1
ATOM 942 O O . ASN A 1 124 ? 15.910 -9.805 -2.611 1.00 94.75 124 ASN A O 1
ATOM 946 N N . VAL A 1 125 ? 15.907 -7.695 -1.847 1.00 95.56 125 VAL A N 1
ATOM 947 C CA . VAL A 1 125 ? 14.951 -7.187 -2.844 1.00 95.56 125 VAL A CA 1
ATOM 948 C C . VAL A 1 125 ? 15.513 -6.003 -3.638 1.00 95.56 125 VAL A C 1
ATOM 950 O O . VAL A 1 125 ? 16.115 -5.086 -3.087 1.00 95.56 125 VAL A O 1
ATOM 953 N N . SER A 1 126 ? 15.272 -5.991 -4.954 1.00 95.94 126 SER A N 1
ATOM 954 C CA . SER A 1 126 ? 15.553 -4.831 -5.810 1.00 95.94 126 SER A CA 1
ATOM 955 C C . SER A 1 126 ? 14.579 -3.692 -5.491 1.00 95.94 126 SER A C 1
ATOM 957 O O . SER A 1 126 ? 13.375 -3.795 -5.749 1.00 95.94 126 SER A O 1
ATOM 959 N N . LEU A 1 127 ? 15.091 -2.577 -4.959 1.00 94.38 127 LEU A N 1
ATOM 960 C CA . LEU A 1 127 ? 14.269 -1.397 -4.664 1.00 94.38 127 LEU A CA 1
ATOM 961 C C . LEU A 1 127 ? 13.709 -0.745 -5.937 1.00 94.38 127 LEU A C 1
ATOM 963 O O . LEU A 1 127 ? 12.604 -0.199 -5.903 1.00 94.38 127 LEU A O 1
ATOM 967 N N . MET A 1 128 ? 14.424 -0.856 -7.063 1.00 94.94 128 MET A N 1
ATOM 968 C CA . MET A 1 128 ? 13.917 -0.474 -8.383 1.00 94.94 128 MET A CA 1
ATOM 969 C C . MET A 1 128 ? 12.648 -1.265 -8.719 1.00 94.94 128 MET A C 1
ATOM 971 O O . MET A 1 128 ? 11.609 -0.675 -9.016 1.00 94.94 128 MET A O 1
ATOM 975 N N . ALA A 1 129 ? 12.700 -2.596 -8.606 1.00 95.75 129 ALA A N 1
ATOM 976 C CA . ALA A 1 129 ? 11.552 -3.454 -8.883 1.00 95.75 129 ALA A CA 1
ATOM 977 C C . ALA A 1 129 ? 10.374 -3.165 -7.944 1.00 95.75 129 ALA A C 1
ATOM 979 O O . ALA A 1 129 ? 9.238 -3.056 -8.400 1.00 95.75 129 ALA A O 1
ATOM 980 N N . VAL A 1 130 ? 10.635 -2.965 -6.647 1.00 94.75 130 VAL A N 1
ATOM 981 C CA . VAL A 1 130 ? 9.603 -2.578 -5.667 1.00 94.75 130 VAL A CA 1
ATOM 982 C C . VAL A 1 130 ? 8.908 -1.283 -6.081 1.00 94.75 130 VAL A C 1
ATOM 984 O O . VAL A 1 130 ? 7.677 -1.209 -6.050 1.00 94.75 130 VAL A O 1
ATOM 987 N N . HIS A 1 131 ? 9.676 -0.273 -6.495 1.00 93.88 131 HIS A N 1
ATOM 988 C CA . HIS A 1 131 ? 9.124 0.998 -6.944 1.00 93.88 131 HIS A CA 1
ATOM 989 C C . HIS A 1 131 ? 8.250 0.828 -8.192 1.00 93.88 131 HIS A C 1
ATOM 991 O O . HIS A 1 131 ? 7.085 1.234 -8.177 1.00 93.88 131 HIS A O 1
ATOM 997 N N . ILE A 1 132 ? 8.779 0.201 -9.248 1.00 94.81 132 ILE A N 1
ATOM 998 C CA . ILE A 1 132 ? 8.071 0.032 -10.525 1.00 94.81 132 ILE A CA 1
ATOM 999 C C . ILE A 1 132 ? 6.808 -0.816 -10.348 1.00 94.81 132 ILE A C 1
ATOM 1001 O O . ILE A 1 132 ? 5.735 -0.383 -10.767 1.00 94.81 132 ILE A O 1
ATOM 1005 N N . ASN A 1 133 ? 6.887 -1.946 -9.637 1.00 95.19 133 ASN A N 1
ATOM 1006 C CA . ASN A 1 133 ? 5.729 -2.800 -9.348 1.00 95.19 133 ASN A CA 1
ATOM 1007 C C . ASN A 1 133 ? 4.631 -2.029 -8.613 1.00 95.19 133 ASN A C 1
ATOM 1009 O O . ASN A 1 133 ? 3.449 -2.127 -8.947 1.00 95.19 133 ASN A O 1
ATOM 1013 N N . ARG A 1 134 ? 5.011 -1.210 -7.627 1.00 92.81 134 ARG A N 1
ATOM 1014 C CA . ARG A 1 134 ? 4.057 -0.365 -6.910 1.00 92.81 134 ARG A CA 1
ATOM 1015 C C . ARG A 1 134 ? 3.393 0.633 -7.858 1.00 92.81 134 ARG A C 1
ATOM 1017 O O . ARG A 1 134 ? 2.171 0.758 -7.835 1.00 92.81 134 ARG A O 1
ATOM 1024 N N . GLN A 1 135 ? 4.152 1.328 -8.699 1.00 93.00 135 GLN A N 1
ATOM 1025 C CA . GLN A 1 135 ? 3.574 2.297 -9.635 1.00 93.00 135 GLN A CA 1
ATOM 1026 C C . GLN A 1 135 ? 2.689 1.627 -10.693 1.00 93.00 135 GLN A C 1
ATOM 1028 O O . GLN A 1 135 ? 1.638 2.177 -11.005 1.00 93.00 135 GLN A O 1
ATOM 1033 N N . LEU A 1 136 ? 3.036 0.424 -11.165 1.00 94.75 136 LEU A N 1
ATOM 1034 C CA . LEU A 1 136 ? 2.216 -0.365 -12.094 1.00 94.75 136 LEU A CA 1
ATOM 1035 C C . LEU A 1 136 ? 0.828 -0.666 -11.521 1.00 94.75 136 LEU A C 1
ATOM 1037 O O . LEU A 1 136 ? -0.166 -0.553 -12.234 1.00 94.75 136 LEU A O 1
ATOM 1041 N N . MET A 1 137 ? 0.743 -0.968 -10.222 1.00 92.31 137 MET A N 1
ATOM 1042 C CA . MET A 1 137 ? -0.541 -1.151 -9.537 1.00 92.31 137 MET A CA 1
ATOM 1043 C C . MET A 1 137 ? -1.310 0.169 -9.370 1.00 92.31 137 MET A C 1
ATOM 1045 O O . MET A 1 137 ? -2.508 0.231 -9.639 1.00 92.31 137 MET A O 1
ATOM 1049 N N . TRP A 1 138 ? -0.646 1.241 -8.924 1.00 89.88 138 TRP A N 1
ATOM 1050 C CA . TRP A 1 138 ? -1.321 2.510 -8.598 1.00 89.88 138 TRP A CA 1
ATOM 1051 C C . TRP A 1 138 ? -1.692 3.357 -9.814 1.00 89.88 138 TRP A C 1
ATOM 1053 O O . TRP A 1 138 ? -2.654 4.122 -9.756 1.00 89.88 138 TRP A O 1
ATOM 1063 N N . ARG A 1 139 ? -0.920 3.254 -10.895 1.00 92.06 139 ARG A N 1
ATOM 1064 C CA . ARG A 1 139 ? -1.097 3.986 -12.156 1.00 92.06 139 ARG A CA 1
ATOM 1065 C C . ARG A 1 139 ? -1.542 3.047 -13.276 1.00 92.06 139 ARG A C 1
ATOM 1067 O O . ARG A 1 139 ? -1.217 3.281 -14.439 1.00 92.06 139 ARG A O 1
ATOM 1074 N N . ASN A 1 140 ? -2.250 1.976 -12.914 1.00 92.94 140 ASN A N 1
ATOM 1075 C CA . ASN A 1 140 ? -2.765 1.012 -13.869 1.00 92.94 140 ASN A CA 1
ATOM 1076 C C . ASN A 1 140 ? -3.782 1.685 -14.823 1.00 92.94 140 ASN A C 1
ATOM 1078 O O . ASN A 1 140 ? -4.677 2.386 -14.340 1.00 92.94 140 ASN A O 1
ATOM 1082 N N . PRO A 1 141 ? -3.692 1.467 -16.148 1.00 94.06 141 PRO A N 1
ATOM 1083 C CA . PRO A 1 141 ? -4.615 2.061 -17.124 1.00 94.06 141 PRO A CA 1
ATOM 1084 C C . PRO A 1 141 ? -6.067 1.553 -17.072 1.00 94.06 141 PRO A C 1
ATOM 1086 O O . PRO A 1 141 ? -6.928 2.115 -17.742 1.00 94.06 141 PRO A O 1
ATOM 1089 N N . GLY A 1 142 ? -6.360 0.498 -16.308 1.00 95.19 142 GLY A N 1
ATOM 1090 C CA . GLY A 1 142 ? -7.713 -0.023 -16.089 1.00 95.19 142 GLY A CA 1
ATOM 1091 C C . GLY A 1 142 ? -8.201 -1.044 -17.122 1.00 95.19 142 GLY A C 1
ATOM 1092 O O . GLY A 1 142 ? -9.359 -1.445 -17.070 1.00 95.19 142 GLY A O 1
ATOM 1093 N N . SER A 1 143 ? -7.346 -1.486 -18.049 1.00 97.44 143 SER A N 1
ATOM 1094 C CA . SER A 1 143 ? -7.644 -2.558 -19.010 1.00 97.44 143 SER A CA 1
ATOM 1095 C C . SER A 1 143 ? -6.440 -3.483 -19.191 1.00 97.44 143 SER A C 1
ATOM 1097 O O . SER A 1 143 ? -5.305 -3.076 -18.935 1.00 97.44 143 SER A O 1
ATOM 1099 N N . ALA A 1 144 ? -6.678 -4.722 -19.633 1.00 97.62 144 ALA A N 1
ATOM 1100 C CA . ALA A 1 144 ? -5.602 -5.675 -19.915 1.00 97.62 144 ALA A CA 1
ATOM 1101 C C . ALA A 1 144 ? -4.655 -5.147 -21.008 1.00 97.62 144 ALA A C 1
ATOM 1103 O O . ALA A 1 144 ? -3.449 -5.097 -20.789 1.00 97.62 144 ALA A O 1
ATOM 1104 N N . GLU A 1 145 ? -5.211 -4.658 -22.121 1.00 98.19 145 GLU A N 1
ATOM 1105 C CA . GLU A 1 145 ? -4.448 -4.070 -23.231 1.00 98.19 145 GLU A CA 1
ATOM 1106 C C . GLU A 1 145 ? -3.621 -2.861 -22.770 1.00 98.19 145 GLU A C 1
ATOM 1108 O O . GLU A 1 145 ? -2.415 -2.796 -22.988 1.00 98.19 145 GLU A O 1
ATOM 1113 N N . GLY A 1 146 ? -4.245 -1.918 -22.053 1.00 97.25 146 GLY A N 1
ATOM 1114 C CA . GLY A 1 146 ? -3.539 -0.745 -21.540 1.00 97.25 146 GLY A CA 1
ATOM 1115 C C . GLY A 1 146 ? -2.437 -1.116 -20.548 1.00 97.25 146 GLY A C 1
ATOM 1116 O O . GLY A 1 146 ? -1.361 -0.526 -20.585 1.00 97.25 146 GLY A O 1
ATOM 1117 N N . THR A 1 147 ? -2.678 -2.112 -19.691 1.00 97.44 147 THR A N 1
ATOM 1118 C CA . THR A 1 147 ? -1.664 -2.621 -18.754 1.00 97.44 147 THR A CA 1
ATOM 1119 C C . THR A 1 147 ? -0.481 -3.220 -19.506 1.00 97.44 147 THR A C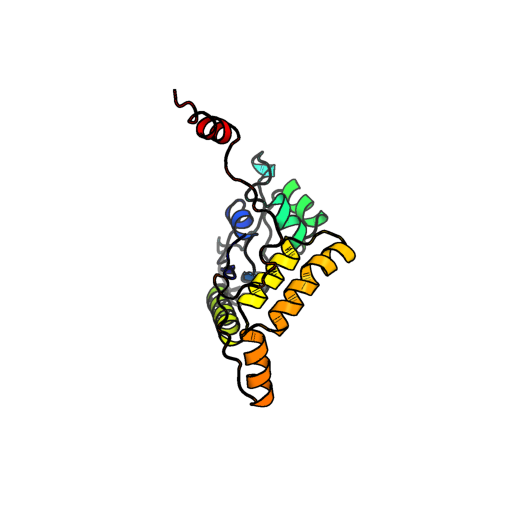 1
ATOM 1121 O O . THR A 1 147 ? 0.650 -2.850 -19.208 1.00 97.44 147 THR A O 1
ATOM 1124 N N . HIS A 1 148 ? -0.739 -4.046 -20.524 1.00 97.81 148 HIS A N 1
ATOM 1125 C CA . HIS A 1 148 ? 0.294 -4.664 -21.355 1.00 97.81 148 HIS A CA 1
ATOM 1126 C C . HIS A 1 148 ? 1.179 -3.624 -22.060 1.00 97.81 148 HIS A C 1
ATOM 1128 O O . HIS A 1 148 ? 2.407 -3.707 -22.032 1.00 97.81 148 HIS A O 1
ATOM 1134 N N . LEU A 1 149 ? 0.558 -2.591 -22.640 1.00 97.31 149 LEU A N 1
ATOM 1135 C CA . LEU A 1 149 ? 1.268 -1.498 -23.313 1.00 97.31 149 LEU A CA 1
ATOM 1136 C C . LEU A 1 149 ? 2.179 -0.696 -22.369 1.00 97.31 149 LEU A C 1
ATOM 1138 O O . LEU A 1 149 ? 3.140 -0.077 -22.826 1.00 97.31 149 LEU A O 1
ATOM 1142 N N . VAL A 1 150 ? 1.893 -0.705 -21.065 1.00 97.38 150 VAL A N 1
ATOM 1143 C CA . VAL A 1 150 ? 2.717 -0.053 -20.042 1.00 97.38 150 VAL A CA 1
ATOM 1144 C C . VAL A 1 150 ? 3.786 -0.998 -19.491 1.00 97.38 150 VAL A C 1
ATOM 1146 O O . VAL A 1 150 ? 4.958 -0.625 -19.440 1.00 97.38 150 VAL A O 1
ATOM 1149 N N . ASP A 1 151 ? 3.410 -2.200 -19.051 1.00 97.31 151 ASP A N 1
ATOM 1150 C CA . ASP A 1 151 ? 4.304 -3.093 -18.308 1.00 97.31 151 ASP A CA 1
ATOM 1151 C C . ASP A 1 151 ? 5.362 -3.771 -19.184 1.00 97.31 151 ASP A C 1
ATOM 1153 O O . ASP A 1 151 ? 6.488 -3.973 -18.733 1.00 97.31 151 ASP A O 1
ATOM 1157 N N . SER A 1 152 ? 5.059 -4.047 -20.449 1.00 97.94 152 SER A N 1
ATOM 1158 C CA . SER A 1 152 ? 5.944 -4.792 -21.343 1.00 97.94 152 SER A CA 1
ATOM 1159 C C . SER A 1 152 ? 7.234 -4.047 -21.691 1.00 97.94 152 SER A C 1
ATOM 1161 O O . SER A 1 152 ? 8.303 -4.650 -21.562 1.00 97.94 152 SER A O 1
ATOM 1163 N N . PRO A 1 153 ? 7.219 -2.750 -22.067 1.00 97.12 153 PRO A N 1
ATOM 1164 C CA . PRO A 1 153 ? 8.465 -2.008 -22.260 1.00 97.12 153 PRO A CA 1
ATOM 1165 C C . PRO A 1 153 ? 9.2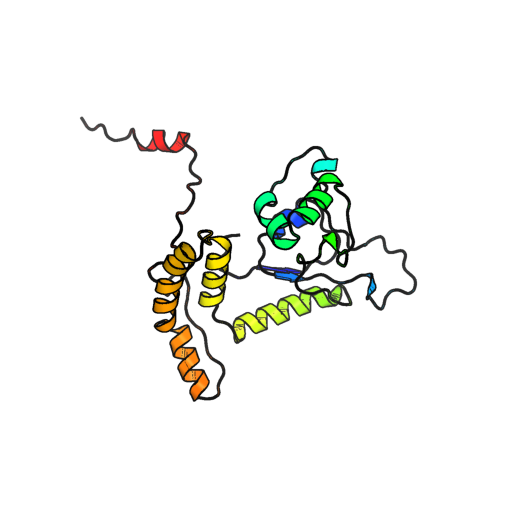50 -1.814 -20.954 1.00 97.12 153 PRO A C 1
ATOM 1167 O O . PRO A 1 153 ? 10.479 -1.871 -20.976 1.00 97.12 153 PRO A O 1
ATOM 1170 N N . LEU A 1 154 ? 8.569 -1.639 -19.812 1.00 97.50 154 LEU A N 1
ATOM 1171 C CA . LEU A 1 154 ? 9.230 -1.551 -18.503 1.00 97.50 154 LEU A CA 1
ATOM 1172 C C . LEU A 1 154 ? 9.950 -2.859 -18.165 1.00 97.50 154 LEU A C 1
ATOM 1174 O O . LEU A 1 154 ? 11.117 -2.843 -17.782 1.00 97.50 154 LEU A O 1
ATOM 1178 N N . LEU A 1 155 ? 9.271 -3.992 -18.346 1.00 97.88 155 LEU A N 1
ATOM 1179 C CA . LEU A 1 155 ? 9.820 -5.320 -18.108 1.00 97.88 155 LEU A CA 1
ATOM 1180 C C . LEU A 1 155 ? 11.000 -5.615 -19.041 1.00 97.88 155 LEU A C 1
ATOM 1182 O O . LEU A 1 155 ? 12.021 -6.127 -18.584 1.00 97.88 155 LEU A O 1
ATOM 1186 N N . TYR A 1 156 ? 10.887 -5.259 -20.324 1.00 97.75 156 TYR A N 1
ATOM 1187 C CA . TYR A 1 156 ? 11.982 -5.380 -21.289 1.00 97.75 156 TYR A CA 1
ATOM 1188 C C . TYR A 1 156 ? 13.235 -4.625 -20.821 1.00 97.75 156 TYR A C 1
ATOM 1190 O O . TYR A 1 156 ? 14.325 -5.199 -20.790 1.00 97.75 156 TYR A O 1
ATOM 1198 N N . ASP A 1 157 ? 13.082 -3.370 -20.394 1.00 97.06 157 ASP A N 1
ATOM 1199 C CA . ASP A 1 157 ? 14.192 -2.571 -19.868 1.00 97.06 157 ASP A CA 1
ATOM 1200 C C . ASP A 1 157 ? 14.766 -3.183 -18.581 1.00 97.06 157 ASP A C 1
ATOM 1202 O O . ASP A 1 157 ? 15.985 -3.283 -18.426 1.00 97.06 157 ASP A O 1
ATOM 1206 N N . MET A 1 158 ? 13.907 -3.669 -17.681 1.00 96.81 158 MET A N 1
ATOM 1207 C CA . MET A 1 158 ? 14.328 -4.311 -16.434 1.00 96.81 158 MET A CA 1
ATOM 1208 C C . MET A 1 158 ? 15.073 -5.634 -16.653 1.00 96.81 158 MET A C 1
ATOM 1210 O O . MET A 1 158 ? 15.998 -5.924 -15.895 1.00 96.81 158 MET A O 1
ATOM 1214 N N . PHE A 1 159 ? 14.763 -6.410 -17.699 1.00 97.19 159 PHE A N 1
ATOM 1215 C CA . PHE A 1 159 ? 15.558 -7.591 -18.073 1.00 97.19 159 PHE A CA 1
ATOM 1216 C C . PHE A 1 159 ? 17.005 -7.235 -18.450 1.00 97.19 159 PHE A C 1
ATOM 1218 O O . PHE A 1 159 ? 17.919 -8.040 -18.235 1.00 97.19 159 PHE A O 1
ATOM 1225 N N . GLY A 1 160 ? 17.221 -6.041 -19.006 1.00 94.75 160 GLY A N 1
ATOM 1226 C CA . GLY A 1 160 ? 18.546 -5.489 -19.299 1.00 94.75 160 GLY A CA 1
ATOM 1227 C C . GLY A 1 160 ? 19.189 -4.725 -18.134 1.00 94.75 160 GLY A C 1
ATOM 1228 O O . GLY A 1 160 ? 20.374 -4.401 -18.215 1.00 94.75 160 GLY A O 1
ATOM 1229 N N . GLY A 1 161 ? 18.436 -4.442 -17.067 1.00 95.38 161 GLY A N 1
ATOM 1230 C CA . GLY A 1 161 ? 18.865 -3.644 -15.915 1.00 95.38 161 GLY A CA 1
ATOM 1231 C C . GLY A 1 161 ? 19.924 -4.325 -15.044 1.00 95.38 161 GLY A C 1
ATOM 1232 O O . GLY A 1 161 ? 20.054 -5.555 -15.031 1.00 95.38 161 GLY A O 1
ATOM 1233 N N . LYS A 1 162 ? 20.695 -3.529 -14.290 1.00 96.62 162 LYS A N 1
ATOM 1234 C CA . LYS A 1 162 ? 21.846 -4.037 -13.521 1.00 96.62 162 LYS A CA 1
ATOM 1235 C C . LYS A 1 162 ? 21.396 -5.014 -12.448 1.00 96.62 162 LYS A C 1
ATOM 1237 O O . LYS A 1 162 ? 22.042 -6.049 -12.290 1.00 96.62 162 LYS A O 1
ATOM 1242 N N . ASP A 1 163 ? 20.281 -4.734 -11.777 1.00 97.19 163 ASP A N 1
ATOM 1243 C CA . ASP A 1 163 ? 19.734 -5.606 -10.742 1.00 97.19 163 ASP A CA 1
ATOM 1244 C C . ASP A 1 163 ? 19.370 -6.988 -11.297 1.00 97.19 163 ASP A C 1
ATOM 1246 O O . ASP A 1 163 ? 19.728 -8.005 -10.704 1.00 97.19 163 ASP A O 1
ATOM 1250 N N . HIS A 1 164 ? 18.728 -7.068 -12.467 1.00 97.75 164 HIS A N 1
ATOM 1251 C CA . HIS A 1 164 ? 18.390 -8.364 -13.060 1.00 97.75 164 HIS A CA 1
ATOM 1252 C C . HIS A 1 164 ? 19.633 -9.116 -13.560 1.00 97.75 164 HIS A C 1
ATOM 1254 O O . HIS A 1 164 ? 19.743 -10.336 -13.401 1.00 97.75 164 HIS A O 1
ATOM 1260 N N . LEU A 1 165 ? 20.606 -8.407 -14.142 1.00 97.44 165 LEU A N 1
ATOM 1261 C CA . LEU A 1 165 ? 21.885 -9.005 -14.531 1.00 97.44 165 LEU A CA 1
ATOM 1262 C C . LEU A 1 165 ? 22.651 -9.549 -13.318 1.00 97.44 165 LEU A C 1
ATOM 1264 O O . LEU A 1 165 ? 23.229 -10.635 -13.394 1.00 97.44 165 LEU A O 1
ATOM 1268 N N . GLU A 1 166 ? 22.640 -8.824 -12.204 1.00 97.44 166 GLU A N 1
ATOM 1269 C CA . GLU A 1 166 ? 23.226 -9.256 -10.939 1.00 97.44 166 GLU A CA 1
ATOM 1270 C C . GLU A 1 166 ? 22.481 -10.451 -10.345 1.00 97.44 166 GLU A C 1
ATOM 1272 O O . GLU A 1 166 ? 23.124 -11.418 -9.938 1.00 97.44 166 GLU A O 1
ATOM 1277 N N . PHE A 1 167 ? 21.147 -10.450 -10.376 1.00 97.69 167 PHE A N 1
ATOM 1278 C CA . PHE A 1 167 ? 20.350 -11.609 -9.982 1.00 97.69 167 PHE A CA 1
ATOM 1279 C C . PHE A 1 167 ? 20.764 -12.862 -10.756 1.00 97.69 167 PHE A C 1
ATOM 1281 O O . PHE A 1 167 ? 21.053 -13.885 -10.139 1.00 97.69 167 PHE A O 1
ATOM 1288 N N . LYS A 1 168 ? 20.873 -12.782 -12.091 1.00 97.81 168 LYS A N 1
ATOM 1289 C CA . LYS A 1 168 ? 21.317 -13.922 -12.913 1.00 97.81 168 LYS A CA 1
ATOM 1290 C C . LYS A 1 168 ? 22.692 -14.427 -12.479 1.00 97.81 168 LYS A C 1
ATOM 1292 O O . LYS A 1 168 ? 22.865 -15.628 -12.285 1.00 97.81 168 LYS A O 1
ATOM 1297 N N . LYS A 1 169 ? 23.665 -13.528 -12.287 1.00 97.75 169 LYS A N 1
ATOM 1298 C CA . LYS A 1 169 ? 25.015 -13.895 -11.820 1.00 97.75 169 LYS A CA 1
ATOM 1299 C C . LYS A 1 169 ? 24.967 -14.570 -10.450 1.00 97.75 169 LYS A C 1
ATOM 1301 O O . LYS A 1 169 ? 25.536 -15.643 -10.273 1.00 97.75 169 LYS A O 1
ATOM 1306 N N . ALA A 1 170 ? 24.278 -13.957 -9.494 1.00 97.44 170 ALA A N 1
ATOM 1307 C CA . ALA A 1 170 ? 24.164 -14.449 -8.129 1.00 97.44 170 ALA A CA 1
ATOM 1308 C C . ALA A 1 170 ? 23.481 -15.822 -8.062 1.00 97.44 170 ALA A C 1
ATOM 1310 O O . ALA A 1 170 ? 23.962 -16.706 -7.352 1.00 97.44 170 ALA A O 1
ATOM 1311 N N . PHE A 1 171 ? 22.432 -16.021 -8.864 1.00 97.19 171 PHE A N 1
ATOM 1312 C CA . PHE A 1 171 ? 21.706 -17.281 -8.988 1.00 97.19 171 PHE A CA 1
ATOM 1313 C C . PHE A 1 171 ? 22.623 -18.429 -9.432 1.00 97.19 171 PHE A C 1
ATOM 1315 O O . PHE A 1 171 ? 22.717 -19.443 -8.740 1.00 97.19 171 PHE A O 1
ATOM 1322 N N . PHE A 1 172 ? 23.374 -18.256 -10.527 1.00 97.56 172 PHE A N 1
ATOM 1323 C CA . PHE A 1 172 ? 24.310 -19.287 -10.999 1.00 97.56 172 PHE A CA 1
ATOM 1324 C C . PHE A 1 172 ? 25.502 -19.498 -10.053 1.00 97.56 172 PHE A C 1
ATOM 1326 O O . PHE A 1 172 ? 26.020 -20.609 -9.958 1.00 97.56 172 PHE A O 1
ATOM 1333 N N . SER A 1 173 ? 25.914 -18.466 -9.313 1.00 96.75 173 SER A N 1
ATOM 1334 C CA . SER A 1 173 ? 26.970 -18.553 -8.296 1.00 96.75 173 SER A CA 1
ATOM 1335 C C . SER A 1 173 ? 26.476 -18.978 -6.904 1.00 96.75 173 SER A C 1
ATOM 1337 O O . SER A 1 173 ? 27.275 -18.975 -5.971 1.00 96.75 173 SER A O 1
ATOM 1339 N N . LYS A 1 174 ? 25.190 -19.332 -6.740 1.00 96.38 174 LYS A N 1
ATOM 1340 C CA . LYS A 1 174 ? 24.571 -19.738 -5.459 1.00 96.38 174 LYS A CA 1
ATOM 1341 C C . LYS A 1 174 ? 24.848 -18.769 -4.300 1.00 96.38 174 LYS A C 1
ATOM 1343 O O . LYS A 1 174 ? 25.060 -19.183 -3.161 1.00 96.38 174 LYS A O 1
ATOM 1348 N N . ARG A 1 175 ? 24.847 -17.470 -4.590 1.00 96.50 175 ARG A N 1
ATOM 1349 C CA . ARG A 1 175 ? 25.028 -16.393 -3.606 1.00 96.50 175 ARG A CA 1
ATOM 1350 C C . ARG A 1 175 ? 23.818 -15.466 -3.610 1.00 96.50 175 ARG A C 1
ATOM 1352 O O . ARG A 1 175 ? 23.012 -15.492 -4.537 1.00 96.50 175 ARG A O 1
ATOM 1359 N N . LYS A 1 176 ? 23.708 -14.611 -2.594 1.00 94.69 176 LYS A N 1
ATOM 1360 C CA . LYS A 1 176 ? 22.704 -13.543 -2.593 1.00 94.69 176 LYS A CA 1
ATOM 1361 C C . LYS A 1 176 ? 23.059 -12.462 -3.631 1.00 94.69 176 LYS A C 1
ATOM 1363 O O . LYS A 1 176 ? 24.252 -12.174 -3.800 1.00 94.69 176 LYS A O 1
ATOM 1368 N N . PRO A 1 177 ? 22.067 -11.894 -4.340 1.00 96.56 177 PRO A N 1
ATOM 1369 C CA . PRO A 1 177 ? 22.289 -10.772 -5.244 1.00 96.56 177 PRO A CA 1
ATOM 1370 C C . PRO A 1 177 ? 22.588 -9.490 -4.467 1.00 96.56 177 PRO A C 1
ATOM 1372 O O . PRO A 1 177 ? 22.015 -9.255 -3.406 1.00 96.56 177 PRO A O 1
ATOM 1375 N N . ALA A 1 178 ? 23.469 -8.655 -5.012 1.00 95.88 178 ALA A N 1
ATOM 1376 C CA . ALA A 1 178 ? 23.737 -7.313 -4.502 1.00 95.88 178 ALA A CA 1
ATOM 1377 C C . ALA A 1 178 ? 23.074 -6.269 -5.412 1.00 95.88 178 ALA A C 1
ATOM 1379 O O . ALA A 1 178 ? 23.693 -5.765 -6.351 1.00 95.88 178 ALA A O 1
ATOM 1380 N N . PHE A 1 179 ? 21.803 -5.970 -5.154 1.00 96.44 179 PHE A N 1
ATOM 1381 C CA . PHE A 1 179 ? 21.047 -4.983 -5.927 1.00 96.44 179 PHE A CA 1
ATOM 1382 C C . PHE A 1 179 ? 21.571 -3.564 -5.682 1.00 96.44 179 PHE A C 1
ATOM 1384 O O . PHE A 1 179 ? 21.793 -3.165 -4.542 1.00 96.44 179 PHE A O 1
ATOM 1391 N N . ASN A 1 180 ? 21.806 -2.820 -6.761 1.00 92.94 180 ASN A N 1
ATOM 1392 C CA . ASN A 1 180 ? 22.491 -1.525 -6.747 1.00 92.94 180 ASN A CA 1
ATOM 1393 C C . ASN A 1 180 ? 21.871 -0.494 -7.707 1.00 92.94 180 ASN A C 1
ATOM 1395 O O . ASN A 1 180 ? 22.405 0.615 -7.823 1.00 92.94 180 ASN A O 1
ATOM 1399 N N . ASP A 1 181 ? 20.788 -0.829 -8.419 1.00 93.44 181 ASP A N 1
ATOM 1400 C CA . ASP A 1 181 ? 20.093 0.151 -9.255 1.00 93.44 181 ASP A CA 1
ATOM 1401 C C . ASP A 1 181 ? 19.555 1.311 -8.408 1.00 93.44 181 ASP A C 1
ATOM 1403 O O . ASP A 1 181 ? 18.946 1.136 -7.349 1.00 93.44 181 ASP A O 1
ATOM 1407 N N . VAL A 1 182 ? 19.768 2.531 -8.901 1.00 91.94 182 VAL A N 1
ATOM 1408 C CA . VAL A 1 182 ? 19.290 3.767 -8.278 1.00 91.94 182 VAL A CA 1
ATOM 1409 C C . VAL A 1 182 ? 18.266 4.407 -9.197 1.00 91.94 182 VAL A C 1
ATOM 1411 O O . VAL A 1 182 ? 18.584 4.755 -10.330 1.00 91.94 182 VAL A O 1
ATOM 1414 N N . LEU A 1 183 ? 17.049 4.632 -8.699 1.00 89.25 183 LEU A N 1
ATOM 1415 C CA . LEU A 1 183 ? 15.927 5.113 -9.511 1.00 89.25 183 LEU A CA 1
ATOM 1416 C C . LEU A 1 183 ? 16.234 6.380 -10.327 1.00 89.25 183 LEU A C 1
ATOM 1418 O O . LEU A 1 183 ? 15.873 6.456 -11.491 1.00 89.25 183 LEU A O 1
ATOM 1422 N N . SER A 1 184 ? 16.940 7.358 -9.759 1.00 90.00 184 SER A N 1
ATOM 1423 C CA . SER A 1 184 ? 17.257 8.611 -10.459 1.00 90.00 184 SER A CA 1
ATOM 1424 C C . SER A 1 184 ? 18.218 8.459 -11.644 1.00 90.00 184 SER A C 1
ATOM 1426 O O . SER A 1 184 ? 18.337 9.384 -12.443 1.00 90.00 184 SER A O 1
ATOM 1428 N N . ARG A 1 185 ? 18.925 7.330 -11.750 1.00 92.69 185 ARG A N 1
ATOM 1429 C CA . ARG A 1 185 ? 19.965 7.093 -12.764 1.00 92.69 185 ARG A CA 1
ATOM 1430 C C . ARG A 1 185 ? 19.667 5.891 -13.651 1.00 92.69 185 ARG A C 1
ATOM 1432 O O . ARG A 1 185 ? 20.000 5.910 -14.828 1.00 92.69 185 ARG A O 1
ATOM 1439 N N . ASP A 1 186 ? 19.089 4.851 -13.067 1.00 95.06 186 ASP A N 1
ATOM 1440 C CA . ASP A 1 186 ? 18.981 3.517 -13.648 1.00 95.06 186 ASP A CA 1
ATOM 1441 C C . ASP A 1 186 ? 17.514 3.140 -13.961 1.00 95.06 186 ASP A C 1
ATOM 1443 O O . ASP A 1 186 ? 17.221 1.979 -14.237 1.00 95.06 186 ASP A O 1
ATOM 1447 N N . ALA A 1 187 ? 16.570 4.093 -13.887 1.00 93.12 187 ALA A N 1
ATOM 1448 C CA . ALA A 1 187 ? 15.160 3.834 -14.187 1.00 93.12 187 ALA A CA 1
ATOM 1449 C C . ALA A 1 187 ? 14.951 3.352 -15.637 1.00 93.12 187 ALA A C 1
ATOM 1451 O O . ALA A 1 187 ? 15.644 3.822 -16.545 1.00 93.12 187 ALA A O 1
ATOM 1452 N N . PRO A 1 188 ? 13.953 2.476 -15.879 1.00 95.56 188 PRO A N 1
ATOM 1453 C CA . PRO A 1 188 ? 13.495 2.151 -17.226 1.00 95.56 188 PRO A CA 1
ATOM 1454 C C . PRO A 1 188 ? 13.182 3.406 -18.042 1.00 95.56 188 PRO A C 1
ATOM 1456 O O . PRO A 1 188 ? 12.684 4.396 -17.504 1.00 95.56 188 PRO A O 1
ATOM 1459 N N . ARG A 1 189 ? 13.399 3.357 -19.357 1.00 94.88 189 ARG A N 1
ATOM 1460 C CA . ARG A 1 189 ? 13.296 4.530 -20.245 1.00 94.88 189 ARG A CA 1
ATOM 1461 C C . ARG A 1 189 ? 11.891 5.114 -20.294 1.00 94.88 189 ARG A C 1
ATOM 1463 O O . ARG A 1 189 ? 11.723 6.310 -20.495 1.00 94.88 189 ARG A O 1
ATOM 1470 N N . THR A 1 190 ? 10.884 4.263 -20.136 1.00 92.00 190 THR A N 1
ATOM 1471 C CA . THR A 1 190 ? 9.473 4.655 -20.119 1.00 92.00 190 THR A CA 1
ATOM 1472 C C . THR A 1 190 ? 8.989 5.085 -18.736 1.00 92.00 190 THR A C 1
ATOM 1474 O O . THR A 1 190 ? 7.816 5.410 -18.589 1.00 92.00 190 THR A O 1
ATOM 1477 N N . CYS A 1 191 ? 9.848 5.094 -17.712 1.00 91.94 191 CYS A N 1
ATOM 1478 C CA . CYS A 1 191 ? 9.503 5.585 -16.385 1.00 91.94 191 CYS A CA 1
ATOM 1479 C C . CYS A 1 191 ? 9.862 7.081 -16.241 1.00 91.94 191 CYS A C 1
ATOM 1481 O O . CYS A 1 191 ? 11.013 7.445 -16.475 1.00 91.94 191 CYS A O 1
ATOM 1483 N N . PRO A 1 192 ? 8.936 7.944 -15.776 1.00 92.12 192 PRO A N 1
ATOM 1484 C CA . PRO A 1 192 ? 7.526 7.661 -15.500 1.00 92.12 192 PRO A CA 1
ATOM 1485 C C . PRO A 1 192 ? 6.678 7.608 -16.786 1.00 92.12 192 PRO A C 1
ATOM 1487 O O . PRO A 1 192 ? 6.802 8.473 -17.647 1.00 92.12 192 PRO A O 1
ATOM 1490 N N . TRP A 1 193 ? 5.752 6.645 -16.887 1.00 92.62 193 TRP A N 1
ATOM 1491 C CA . TRP A 1 193 ? 4.797 6.556 -18.015 1.00 92.62 193 TRP A CA 1
ATOM 1492 C C . TRP A 1 193 ? 3.522 7.374 -17.775 1.00 92.62 193 TRP A C 1
ATOM 1494 O O . TRP A 1 193 ? 2.603 7.391 -18.592 1.00 92.62 193 TRP A O 1
ATOM 1504 N N . TRP A 1 194 ? 3.424 8.001 -16.604 1.00 91.06 194 TRP A N 1
ATOM 1505 C CA . TRP A 1 194 ? 2.291 8.814 -16.202 1.00 91.06 194 TRP A CA 1
ATOM 1506 C C . TRP A 1 194 ? 2.620 10.295 -16.332 1.00 91.06 194 TRP A C 1
ATOM 1508 O O . TRP A 1 194 ? 3.752 10.724 -16.121 1.00 91.06 194 TRP A O 1
ATOM 1518 N N . ASN A 1 195 ? 1.583 11.096 -16.554 1.00 86.25 195 ASN A N 1
ATOM 1519 C CA . ASN A 1 195 ? 1.701 12.542 -16.458 1.00 86.25 195 ASN A CA 1
ATOM 1520 C C . ASN A 1 195 ? 1.654 12.968 -14.990 1.00 86.25 195 ASN A C 1
ATOM 1522 O O . ASN A 1 195 ? 0.778 12.539 -14.230 1.00 86.25 195 ASN A O 1
ATOM 1526 N N . GLU A 1 196 ? 2.596 13.811 -14.580 1.00 81.50 196 GLU A N 1
ATOM 1527 C CA . GLU A 1 196 ? 2.504 14.473 -13.285 1.00 81.50 196 GLU A CA 1
ATOM 1528 C C . GLU A 1 196 ? 1.392 15.523 -13.315 1.00 81.50 196 GLU A C 1
ATOM 1530 O O . GLU A 1 196 ? 1.255 16.297 -14.264 1.00 81.50 196 GLU A O 1
ATOM 1535 N N . LEU A 1 197 ? 0.565 15.536 -12.269 1.00 81.75 197 LEU A N 1
ATOM 1536 C CA . LEU A 1 197 ? -0.452 16.565 -12.110 1.00 81.75 197 LEU A CA 1
ATOM 1537 C C . LEU A 1 197 ? 0.230 17.868 -11.696 1.00 81.75 197 LEU A C 1
ATOM 1539 O O . LEU A 1 197 ? 0.929 17.914 -10.684 1.00 81.75 197 LEU A O 1
ATOM 1543 N N . SER A 1 198 ? -0.002 18.934 -12.462 1.00 78.75 198 SER A N 1
ATOM 1544 C CA . SER A 1 198 ? 0.483 20.261 -12.093 1.00 78.75 198 SER A CA 1
ATOM 1545 C C . SER A 1 198 ? -0.185 20.727 -10.801 1.00 78.75 198 SER A C 1
ATOM 1547 O O . SER A 1 198 ? -1.411 20.754 -10.691 1.00 78.75 198 SER A O 1
ATOM 1549 N N . VAL A 1 199 ? 0.635 21.134 -9.833 1.00 79.06 199 VAL A N 1
ATOM 1550 C CA . VAL A 1 199 ? 0.192 21.800 -8.599 1.00 79.06 199 VAL A CA 1
ATOM 1551 C C . VAL A 1 199 ? 0.107 23.322 -8.759 1.00 79.06 199 VAL A C 1
ATOM 1553 O O . VAL A 1 199 ? -0.254 24.024 -7.817 1.00 79.06 199 VAL A O 1
ATOM 1556 N N . GLN A 1 200 ? 0.437 23.855 -9.943 1.00 74.75 200 GLN A N 1
ATOM 1557 C CA . GLN A 1 200 ? 0.310 25.282 -10.215 1.00 74.75 200 GLN A CA 1
ATOM 1558 C C . GLN A 1 200 ? -1.163 25.648 -10.405 1.00 74.75 200 GLN A C 1
ATOM 1560 O O . GLN A 1 200 ? -1.858 25.129 -11.280 1.00 74.75 200 GLN A O 1
ATOM 1565 N N . THR A 1 201 ? -1.646 26.587 -9.598 1.00 72.12 201 THR A N 1
ATOM 1566 C CA . THR A 1 201 ? -2.978 27.165 -9.766 1.00 72.12 201 THR A CA 1
ATOM 1567 C C . THR A 1 201 ? -3.041 27.994 -11.052 1.00 72.12 201 THR A C 1
ATOM 1569 O O . THR A 1 201 ? -2.076 28.654 -11.440 1.00 72.12 201 THR A O 1
ATOM 1572 N N . LYS A 1 202 ? -4.202 28.002 -11.726 1.00 64.19 202 LYS A N 1
ATOM 1573 C CA . LYS A 1 202 ? -4.417 28.741 -12.990 1.00 64.19 202 LYS A CA 1
ATOM 1574 C C . LYS A 1 202 ? -4.063 30.238 -12.914 1.00 64.19 202 LYS A C 1
ATOM 1576 O O . LYS A 1 202 ? -3.774 30.833 -13.948 1.00 64.19 202 LYS A O 1
ATOM 1581 N N . SER A 1 203 ? -4.042 30.840 -11.721 1.00 59.62 203 SER A N 1
ATOM 1582 C CA . SER A 1 203 ? -3.590 32.221 -11.498 1.00 59.62 203 SER A CA 1
ATOM 1583 C C . SER A 1 203 ? -2.107 32.434 -11.833 1.00 59.62 203 SER A C 1
ATOM 1585 O O . SER A 1 203 ? -1.751 33.495 -12.339 1.00 59.62 203 SER A O 1
ATOM 1587 N N . ASN A 1 204 ? -1.257 31.422 -11.638 1.00 53.72 204 ASN A N 1
ATOM 1588 C CA . ASN A 1 204 ? 0.190 31.519 -11.861 1.00 53.72 204 ASN A CA 1
ATOM 1589 C C . ASN A 1 204 ? 0.601 31.304 -13.326 1.00 53.72 204 ASN A C 1
ATOM 1591 O O . ASN A 1 204 ? 1.680 31.736 -13.718 1.00 53.72 204 ASN A O 1
ATOM 1595 N N . MET A 1 205 ? -0.268 30.725 -14.164 1.00 52.47 205 MET A N 1
ATOM 1596 C CA . MET A 1 205 ? -0.011 30.600 -15.607 1.00 52.47 205 MET A CA 1
ATOM 1597 C C . MET A 1 205 ? -0.126 31.941 -16.350 1.00 52.47 205 MET A C 1
ATOM 1599 O O . MET A 1 205 ? 0.567 32.151 -17.341 1.00 52.47 205 MET A O 1
ATOM 1603 N N . LYS A 1 206 ? -0.957 32.880 -15.869 1.00 50.72 206 LYS A N 1
ATOM 1604 C CA . LYS A 1 206 ? -1.077 34.219 -16.479 1.00 50.72 206 LYS A CA 1
ATOM 1605 C C . LYS A 1 206 ? 0.095 35.147 -16.142 1.00 50.72 206 LYS A C 1
ATOM 1607 O O . LYS A 1 206 ? 0.444 35.978 -16.969 1.00 50.72 206 LYS A O 1
ATOM 1612 N N . ALA A 1 207 ? 0.721 34.988 -14.975 1.00 53.25 207 ALA A N 1
ATOM 1613 C CA . ALA A 1 207 ? 1.839 35.835 -14.547 1.00 53.25 207 ALA A CA 1
ATOM 1614 C C . ALA A 1 207 ? 3.154 35.541 -15.299 1.00 53.25 207 ALA A C 1
ATOM 1616 O O . ALA A 1 207 ? 3.996 36.422 -15.429 1.00 53.25 207 ALA A O 1
ATOM 1617 N N . GLN A 1 208 ? 3.327 34.324 -15.830 1.00 51.38 208 GLN A N 1
ATOM 1618 C CA . GLN A 1 208 ? 4.502 33.959 -16.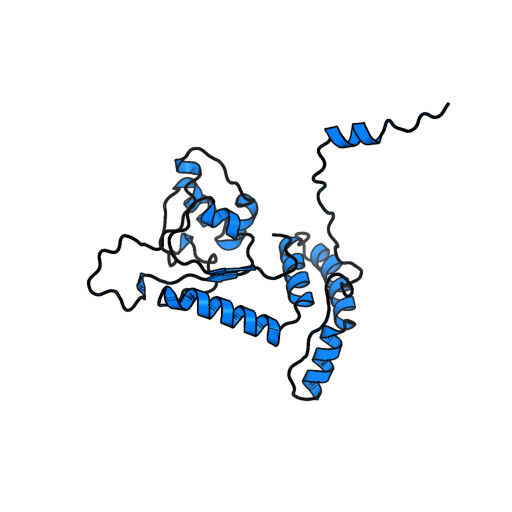635 1.00 51.38 208 GLN A CA 1
ATOM 1619 C C . GLN A 1 208 ? 4.338 34.249 -18.137 1.00 51.38 208 GLN A C 1
ATOM 1621 O O . GLN A 1 208 ? 5.322 34.234 -18.870 1.00 51.38 208 GLN A O 1
ATOM 1626 N N . GLY A 1 209 ? 3.120 34.554 -18.599 1.00 46.41 209 GLY A N 1
ATOM 1627 C CA . GLY A 1 209 ? 2.822 34.835 -20.007 1.00 46.41 209 GLY A CA 1
ATOM 1628 C C . GLY A 1 209 ? 2.925 36.306 -20.427 1.00 46.41 209 GLY A C 1
ATOM 1629 O O . GLY A 1 209 ? 2.684 36.601 -21.592 1.00 46.41 209 GLY A O 1
ATOM 1630 N N . SER A 1 210 ? 3.247 37.239 -19.519 1.00 44.56 210 SER A N 1
ATOM 1631 C CA . SER A 1 210 ? 3.211 38.684 -19.811 1.00 44.56 210 SER A CA 1
ATOM 1632 C C . SER A 1 210 ? 4.574 39.381 -19.856 1.00 44.56 210 SER A C 1
ATOM 1634 O O . SER A 1 210 ? 4.604 40.606 -19.864 1.00 44.56 210 SER A O 1
ATOM 1636 N N . ASN A 1 211 ? 5.695 38.650 -19.900 1.00 43.72 211 ASN A N 1
ATOM 1637 C CA . ASN A 1 211 ? 7.036 39.257 -19.967 1.00 43.72 211 ASN A CA 1
ATOM 1638 C C . ASN A 1 211 ? 7.755 39.041 -21.308 1.00 43.72 211 ASN A C 1
ATOM 1640 O O . ASN A 1 211 ? 8.978 38.929 -21.374 1.00 43.72 211 ASN A O 1
ATOM 1644 N N . THR A 1 212 ? 6.992 39.041 -22.400 1.00 49.31 212 THR A N 1
ATOM 1645 C CA . THR A 1 212 ? 7.520 39.267 -23.751 1.00 49.31 212 THR A CA 1
ATOM 1646 C C . THR A 1 212 ? 6.798 40.439 -24.402 1.00 49.31 212 THR A C 1
ATOM 1648 O O . THR A 1 212 ? 5.912 40.261 -25.231 1.00 49.31 212 THR A O 1
ATOM 1651 N N . SER A 1 213 ? 7.219 41.650 -24.048 1.00 36.09 213 SER A N 1
ATOM 1652 C CA . SER A 1 213 ? 7.144 42.798 -24.950 1.00 36.09 213 SER A CA 1
ATOM 1653 C C . SER A 1 213 ? 8.433 43.606 -24.813 1.00 36.09 213 SER A C 1
ATOM 1655 O O . SER A 1 213 ? 8.550 44.496 -23.975 1.00 36.09 213 SER A O 1
ATOM 1657 N N . LYS A 1 214 ? 9.427 43.250 -25.632 1.00 38.78 214 LYS A N 1
ATOM 1658 C CA . LYS A 1 214 ? 10.392 44.230 -26.125 1.00 38.78 214 LYS A CA 1
ATOM 1659 C C . LYS A 1 214 ? 9.686 45.024 -27.219 1.00 38.78 214 LYS A C 1
ATOM 1661 O O . LYS A 1 214 ? 9.274 44.411 -28.201 1.00 38.78 214 LYS A O 1
ATOM 1666 N N . LEU A 1 215 ? 9.578 46.332 -27.026 1.00 34.38 215 LEU A N 1
ATOM 1667 C CA . LEU A 1 215 ? 10.046 47.375 -27.940 1.00 34.38 215 LEU A CA 1
ATOM 1668 C C . LEU A 1 215 ? 10.381 48.598 -27.084 1.00 34.38 215 LEU A C 1
ATOM 1670 O O . LEU A 1 215 ? 9.534 48.949 -26.234 1.00 34.38 215 LEU A O 1
#

Nearest PDB structures (foldseek):
  6ijk-assembly1_A  TM=9.151E-01  e=1.411E-12  Cupriavidus necator H16
  4mi2-assembly1_A  TM=9.239E-01  e=5.403E-09  Mycobacteroides abscessus ATCC 19977
  3moy-assembly1_A  TM=8.691E-01  e=2.601E-08  Mycolicibacterium smegmatis MC2 155
  3swx-assembly1_C  TM=8.864E-01  e=1.627E-07  Mycobacteroides abscessus
  3swx-assembly1_A  TM=8.908E-01  e=2.573E-07  Mycobacteroides abscessus